Protein AF-A0A7C3YQJ0-F1 (afdb_monomer_lite)

Structure (mmCIF, N/CA/C/O backbone):
data_AF-A0A7C3YQJ0-F1
#
_entry.id   AF-A0A7C3YQJ0-F1
#
loop_
_atom_site.group_PDB
_atom_site.id
_atom_site.type_symbol
_atom_site.label_atom_id
_atom_site.label_alt_id
_atom_site.label_comp_id
_atom_site.label_asym_id
_atom_site.label_entity_id
_atom_site.label_seq_id
_atom_site.pdbx_PDB_ins_code
_atom_site.Cartn_x
_atom_site.Cartn_y
_atom_site.Cartn_z
_atom_site.occupancy
_atom_site.B_iso_or_equiv
_atom_site.auth_seq_id
_atom_site.auth_comp_id
_atom_site.auth_asym_id
_atom_site.auth_atom_id
_atom_site.pdbx_PDB_model_num
ATOM 1 N N . MET A 1 1 ? 21.135 -16.015 2.298 1.00 65.12 1 MET A N 1
ATOM 2 C CA . MET A 1 1 ? 19.672 -16.032 2.459 1.00 65.12 1 MET A CA 1
ATOM 3 C C . MET A 1 1 ? 19.129 -15.620 1.114 1.00 65.12 1 MET A C 1
ATOM 5 O O . MET A 1 1 ? 19.611 -14.649 0.546 1.00 65.12 1 MET A O 1
ATOM 9 N N . ASP A 1 2 ? 18.224 -16.413 0.548 1.00 82.44 2 ASP A N 1
ATOM 10 C CA . ASP A 1 2 ? 17.625 -16.103 -0.751 1.00 82.44 2 ASP A CA 1
ATOM 11 C C . ASP A 1 2 ? 16.855 -14.769 -0.675 1.00 82.44 2 ASP A C 1
ATOM 13 O O . ASP A 1 2 ? 16.127 -14.549 0.296 1.00 82.44 2 ASP A O 1
ATOM 17 N N . LYS A 1 3 ? 17.008 -13.884 -1.673 1.00 81.81 3 LYS A N 1
ATOM 18 C CA . LYS A 1 3 ? 16.319 -12.578 -1.715 1.00 81.81 3 LYS A CA 1
ATOM 19 C C . LYS A 1 3 ? 14.803 -12.756 -1.632 1.00 81.81 3 LYS A C 1
ATOM 21 O O . LYS A 1 3 ? 14.144 -12.013 -0.912 1.00 81.81 3 LYS A O 1
ATOM 26 N N . PHE A 1 4 ? 14.273 -13.806 -2.266 1.00 83.12 4 PHE A N 1
ATOM 27 C CA . PHE A 1 4 ? 12.858 -14.171 -2.173 1.00 83.12 4 PHE A CA 1
ATOM 28 C C . PHE A 1 4 ? 12.435 -14.524 -0.739 1.00 83.12 4 PHE A C 1
ATOM 30 O O . PHE A 1 4 ? 11.365 -14.117 -0.297 1.00 83.12 4 PHE A O 1
ATOM 37 N N . ALA A 1 5 ? 13.276 -15.241 0.012 1.00 83.81 5 ALA A N 1
ATOM 38 C CA . ALA A 1 5 ? 12.986 -15.594 1.403 1.00 83.81 5 ALA A CA 1
ATOM 39 C C . ALA A 1 5 ? 13.030 -14.369 2.330 1.00 83.81 5 ALA A C 1
ATOM 41 O O . ALA A 1 5 ? 12.254 -14.280 3.281 1.00 83.81 5 ALA A O 1
ATOM 42 N N . LEU A 1 6 ? 13.926 -13.417 2.056 1.00 82.69 6 LEU A N 1
ATOM 43 C CA . LEU A 1 6 ? 13.980 -12.158 2.794 1.00 82.69 6 LEU A CA 1
ATOM 44 C C . LEU A 1 6 ? 12.767 -11.273 2.485 1.00 82.69 6 LEU A C 1
ATOM 46 O O . LEU A 1 6 ? 12.187 -10.707 3.409 1.00 82.69 6 LEU A O 1
ATOM 50 N N . LEU A 1 7 ? 12.352 -11.212 1.218 1.00 85.50 7 LEU A N 1
ATOM 51 C CA . LEU A 1 7 ? 11.149 -10.505 0.785 1.00 85.50 7 LEU A CA 1
ATOM 52 C C . LEU A 1 7 ? 9.891 -11.062 1.474 1.00 85.50 7 LEU A C 1
ATOM 54 O O . LEU A 1 7 ? 9.138 -10.306 2.082 1.00 85.50 7 LEU A O 1
ATOM 58 N N . ASP A 1 8 ? 9.713 -12.386 1.472 1.00 85.75 8 ASP A N 1
ATOM 59 C CA . ASP A 1 8 ? 8.608 -13.070 2.164 1.00 85.75 8 ASP A CA 1
ATOM 60 C C . ASP A 1 8 ? 8.608 -12.784 3.678 1.00 85.75 8 ASP A C 1
ATOM 62 O O . ASP A 1 8 ? 7.572 -12.516 4.300 1.00 85.75 8 ASP A O 1
ATOM 66 N N . LYS A 1 9 ? 9.801 -12.743 4.284 1.00 86.25 9 LYS A N 1
ATOM 67 C CA . LYS A 1 9 ? 9.965 -12.381 5.693 1.00 86.25 9 LYS A CA 1
ATOM 68 C C . LYS A 1 9 ? 9.591 -10.922 5.969 1.00 86.25 9 LYS A C 1
ATOM 70 O O . LYS A 1 9 ? 8.980 -10.663 7.006 1.00 86.25 9 LYS A O 1
ATOM 75 N N . LEU A 1 10 ? 9.931 -9.984 5.085 1.00 85.88 10 LEU A N 1
ATOM 76 C CA . LEU A 1 10 ? 9.545 -8.576 5.225 1.00 85.88 10 LEU A CA 1
ATOM 77 C C . LEU A 1 10 ? 8.036 -8.385 5.080 1.00 85.88 10 LEU A C 1
ATOM 79 O O . LEU A 1 10 ? 7.458 -7.691 5.911 1.00 85.88 10 LEU A O 1
ATOM 83 N N . PHE A 1 11 ? 7.387 -9.050 4.119 1.00 87.12 11 PHE A N 1
ATOM 84 C CA . PHE A 1 11 ? 5.923 -9.050 4.024 1.00 87.12 11 PHE A CA 1
ATOM 85 C C . PHE A 1 11 ? 5.281 -9.602 5.299 1.00 87.12 11 PHE A C 1
ATOM 87 O O . PHE A 1 11 ? 4.403 -8.967 5.876 1.00 87.12 11 PHE A O 1
ATOM 94 N N . THR A 1 12 ? 5.798 -10.715 5.826 1.00 87.56 12 THR A N 1
ATOM 95 C CA . THR A 1 12 ? 5.323 -11.281 7.098 1.00 87.56 12 THR A CA 1
ATOM 96 C C . THR A 1 12 ? 5.490 -10.304 8.270 1.00 87.56 12 THR A C 1
ATOM 98 O O . THR A 1 12 ? 4.653 -10.259 9.172 1.00 87.56 12 THR A O 1
ATOM 101 N N . LEU A 1 13 ? 6.591 -9.547 8.316 1.00 86.69 13 LEU A N 1
ATOM 102 C CA . LEU A 1 13 ? 6.822 -8.538 9.353 1.00 86.69 13 LEU A CA 1
ATOM 103 C C . LEU A 1 13 ? 5.874 -7.348 9.195 1.00 86.69 13 LEU A C 1
ATOM 105 O O . LEU A 1 13 ? 5.278 -6.930 10.183 1.00 86.69 13 LEU A O 1
ATOM 109 N N . LEU A 1 14 ? 5.690 -6.862 7.967 1.00 89.50 14 LEU A N 1
ATOM 110 C CA . LEU A 1 14 ? 4.750 -5.800 7.627 1.00 89.50 14 LEU A CA 1
ATOM 111 C C . LEU A 1 14 ? 3.325 -6.164 8.069 1.00 89.50 14 LEU A C 1
ATOM 113 O O . LEU A 1 14 ? 2.702 -5.402 8.806 1.00 89.50 14 LEU A O 1
ATOM 117 N N . GLU A 1 15 ? 2.849 -7.359 7.714 1.00 90.44 15 GLU A N 1
ATOM 118 C CA . GLU A 1 15 ? 1.531 -7.869 8.116 1.00 90.44 15 GLU A CA 1
ATOM 119 C C . GLU A 1 15 ? 1.373 -7.968 9.638 1.00 90.44 15 GLU A C 1
ATOM 121 O O . GLU A 1 15 ? 0.316 -7.651 10.178 1.00 90.44 15 GLU A O 1
ATOM 126 N N . LYS A 1 16 ? 2.422 -8.391 10.355 1.00 89.56 16 LYS A N 1
ATOM 127 C CA . LYS A 1 16 ? 2.399 -8.482 11.825 1.00 89.56 16 LYS A CA 1
ATOM 128 C C . LYS A 1 16 ? 2.430 -7.122 12.512 1.00 89.56 16 LYS A C 1
ATOM 130 O O . LYS A 1 16 ? 1.959 -7.015 13.641 1.00 89.56 16 LYS A O 1
ATOM 135 N N . THR A 1 17 ? 3.030 -6.119 11.878 1.00 90.69 17 THR A N 1
ATOM 136 C CA . THR A 1 17 ? 3.115 -4.760 12.418 1.00 90.69 17 THR A CA 1
ATOM 137 C C . THR A 1 17 ? 1.818 -3.986 12.204 1.00 90.69 17 THR A C 1
ATOM 139 O O . THR A 1 17 ? 1.428 -3.219 13.080 1.00 90.69 17 THR A O 1
ATOM 142 N N . ILE A 1 18 ? 1.122 -4.195 11.083 1.00 94.69 18 ILE A N 1
ATOM 143 C CA . ILE A 1 18 ? -0.137 -3.503 10.781 1.00 94.69 18 ILE A CA 1
ATOM 144 C C . ILE A 1 18 ? -1.302 -4.165 11.529 1.00 94.69 18 ILE A C 1
ATOM 146 O O . ILE A 1 18 ? -2.037 -4.995 10.995 1.00 94.69 18 ILE A O 1
ATOM 150 N N . ASP A 1 19 ? -1.496 -3.763 12.785 1.00 95.69 19 ASP A N 1
ATOM 151 C CA . ASP A 1 19 ? -2.721 -4.071 13.522 1.00 95.69 19 ASP A CA 1
ATOM 152 C C . ASP A 1 19 ? -3.897 -3.162 13.103 1.00 95.69 19 ASP A C 1
ATOM 154 O O . ASP A 1 19 ? -3.771 -2.261 12.269 1.00 95.69 19 ASP A O 1
ATOM 158 N N . LYS A 1 20 ? -5.083 -3.398 13.679 1.00 95.81 20 LYS A N 1
ATOM 159 C CA . LYS A 1 20 ? -6.294 -2.643 13.326 1.00 95.81 20 LYS A CA 1
ATOM 160 C C . LYS A 1 20 ? -6.201 -1.150 13.676 1.00 95.81 20 LYS A C 1
ATOM 162 O O . LYS A 1 20 ? -6.745 -0.327 12.937 1.00 95.81 20 LYS A O 1
ATOM 167 N N . GLU A 1 21 ? -5.556 -0.786 14.782 1.00 97.31 21 GLU A N 1
ATOM 168 C CA . GLU A 1 21 ? -5.451 0.617 15.202 1.00 97.31 21 GLU A CA 1
ATOM 169 C C . GLU A 1 21 ? -4.394 1.360 14.378 1.00 97.31 21 GLU A C 1
ATOM 171 O O . GLU A 1 21 ? -4.644 2.488 13.942 1.00 97.31 21 GLU A O 1
ATOM 176 N N . LEU A 1 22 ? -3.267 0.711 14.069 1.00 96.88 22 LEU A N 1
ATOM 177 C CA . LEU A 1 22 ? -2.264 1.246 13.156 1.00 96.88 22 LEU A CA 1
ATOM 178 C C . LEU A 1 22 ? -2.825 1.382 11.737 1.00 96.88 22 LEU A C 1
ATOM 180 O O . LEU A 1 22 ? -2.675 2.439 11.127 1.00 96.88 22 LEU A O 1
ATOM 184 N N . CYS A 1 23 ? -3.546 0.374 11.233 1.00 97.81 23 CYS A N 1
ATOM 185 C CA . CYS A 1 23 ? -4.238 0.450 9.944 1.00 97.81 23 CYS A CA 1
ATOM 186 C C . CYS A 1 23 ? -5.182 1.658 9.896 1.00 97.81 23 CYS A C 1
ATOM 188 O O . CYS A 1 23 ? -5.152 2.440 8.948 1.00 97.81 23 CYS A O 1
ATOM 190 N N . LYS A 1 24 ? -5.980 1.870 10.947 1.00 98.00 24 LYS A N 1
ATOM 191 C CA . LYS A 1 24 ? -6.870 3.030 11.054 1.00 98.00 24 LYS A CA 1
ATOM 192 C C . LYS A 1 24 ? -6.122 4.356 11.008 1.00 98.00 24 LYS A C 1
ATOM 194 O O . LYS A 1 24 ? -6.597 5.281 10.346 1.00 98.00 24 LYS A O 1
ATOM 199 N N . LEU A 1 25 ? -4.976 4.454 11.677 1.00 97.50 25 LEU A N 1
ATOM 200 C CA . LEU A 1 25 ? -4.130 5.644 11.642 1.00 97.50 25 LEU A CA 1
ATOM 201 C C . LEU A 1 25 ? -3.552 5.889 10.238 1.00 97.50 25 LEU A C 1
ATOM 203 O O . LEU A 1 25 ? -3.678 7.000 9.721 1.00 97.50 25 LEU A O 1
ATOM 207 N N . ILE A 1 26 ? -3.000 4.852 9.599 1.00 97.94 26 ILE A N 1
ATOM 208 C CA . ILE A 1 26 ? -2.452 4.909 8.236 1.00 97.94 26 ILE A CA 1
ATOM 209 C C . ILE A 1 26 ? -3.540 5.315 7.237 1.00 97.94 26 ILE A C 1
ATOM 211 O O . ILE A 1 26 ? -3.352 6.270 6.487 1.00 97.94 26 ILE A O 1
ATOM 215 N N . VAL A 1 27 ? -4.707 4.660 7.263 1.00 98.25 27 VAL A N 1
ATOM 216 C CA . VAL A 1 27 ? -5.856 4.990 6.404 1.00 98.25 27 VAL A CA 1
ATOM 217 C C . VAL A 1 27 ? -6.290 6.437 6.612 1.00 98.25 27 VAL A C 1
ATOM 219 O O . VAL A 1 27 ? -6.547 7.160 5.649 1.00 98.25 27 VAL A O 1
ATOM 222 N N . TRP A 1 28 ? -6.378 6.884 7.865 1.00 98.25 28 TRP A N 1
ATOM 223 C CA . TRP A 1 28 ? -6.746 8.261 8.168 1.00 98.25 28 TRP A CA 1
ATOM 224 C C . TRP A 1 28 ? -5.738 9.257 7.582 1.00 98.25 28 TRP A C 1
ATOM 226 O O . TRP A 1 28 ? -6.158 10.194 6.903 1.00 98.25 28 TRP A O 1
ATOM 236 N N . ARG A 1 29 ? -4.427 9.023 7.747 1.00 96.94 29 ARG A N 1
ATOM 237 C CA . ARG A 1 29 ? -3.383 9.874 7.152 1.00 96.94 29 ARG A CA 1
ATOM 238 C C . ARG A 1 29 ? -3.391 9.830 5.628 1.00 96.94 29 ARG A C 1
ATOM 240 O O . ARG A 1 29 ? -3.270 10.881 5.004 1.00 96.94 29 ARG A O 1
ATOM 247 N N . ALA A 1 30 ? -3.558 8.651 5.029 1.00 97.88 30 ALA A N 1
ATOM 248 C CA . ALA A 1 30 ? -3.657 8.486 3.580 1.00 97.88 30 ALA A CA 1
ATOM 249 C C . ALA A 1 30 ? -4.800 9.338 3.014 1.00 97.88 30 ALA A C 1
ATOM 251 O O . ALA A 1 30 ? -4.630 10.037 2.019 1.00 97.88 30 ALA A O 1
ATOM 252 N N . LEU A 1 31 ? -5.958 9.337 3.680 1.00 98.06 31 LEU A N 1
ATOM 253 C CA . LEU A 1 31 ? -7.118 10.126 3.275 1.00 98.06 31 LEU A CA 1
ATOM 254 C C . LEU A 1 31 ? -6.952 11.628 3.557 1.00 98.06 31 LEU A C 1
ATOM 256 O O . LEU A 1 31 ? -7.325 12.439 2.706 1.00 98.06 31 LEU A O 1
ATOM 260 N N . GLU A 1 32 ? -6.407 12.012 4.715 1.00 97.44 32 GLU A N 1
ATOM 261 C CA . GLU A 1 32 ? -6.189 13.417 5.090 1.00 97.44 32 GLU A CA 1
ATOM 262 C C . GLU A 1 32 ? -5.167 14.090 4.164 1.00 97.44 32 GLU A C 1
ATOM 264 O O . GLU A 1 32 ? -5.399 15.189 3.651 1.00 97.44 32 GLU A O 1
ATOM 269 N N . PHE A 1 33 ? -4.047 13.413 3.908 1.00 97.00 33 PHE A N 1
ATOM 270 C CA . PHE A 1 33 ? -2.961 13.935 3.087 1.00 97.00 33 PHE A CA 1
ATOM 271 C C . PHE A 1 33 ? -3.052 13.531 1.617 1.00 97.00 33 PHE A C 1
ATOM 273 O O . PHE A 1 33 ? -2.209 13.971 0.836 1.00 97.00 33 PHE A O 1
ATOM 280 N N . ARG A 1 34 ? -4.121 12.831 1.204 1.00 97.12 34 ARG A N 1
ATOM 281 C CA . ARG A 1 34 ? -4.390 12.416 -0.184 1.00 97.12 34 ARG A CA 1
ATOM 282 C C . ARG A 1 34 ? -4.047 13.476 -1.231 1.00 97.12 34 ARG A C 1
ATOM 284 O O . ARG A 1 34 ? -3.434 13.113 -2.228 1.00 97.12 34 ARG A O 1
ATOM 291 N N . PRO A 1 35 ? -4.370 14.779 -1.071 1.00 97.75 35 PRO A N 1
ATOM 292 C CA . PRO A 1 35 ? -4.035 15.788 -2.079 1.00 97.75 35 PRO A CA 1
ATOM 293 C C . PRO A 1 35 ? -2.534 15.943 -2.368 1.00 97.75 35 PRO A C 1
ATOM 295 O O . PRO A 1 35 ? -2.196 16.441 -3.441 1.00 97.75 35 PRO A O 1
ATOM 298 N N . ARG A 1 36 ? -1.658 15.535 -1.439 1.00 97.44 36 ARG A N 1
ATOM 299 C CA . ARG A 1 36 ? -0.193 15.585 -1.563 1.00 97.44 36 ARG A CA 1
ATOM 300 C C . ARG A 1 36 ? 0.389 14.392 -2.322 1.00 97.44 36 ARG A C 1
ATOM 302 O O . ARG A 1 36 ? 1.504 14.515 -2.815 1.00 97.44 36 ARG A O 1
ATOM 309 N N . ALA A 1 37 ? -0.351 13.289 -2.424 1.00 97.38 37 ALA A N 1
ATOM 310 C CA . ALA A 1 37 ? 0.091 12.100 -3.139 1.00 97.38 37 ALA A CA 1
ATOM 311 C C . ALA A 1 37 ? 0.107 12.298 -4.664 1.00 97.38 37 ALA A C 1
ATOM 313 O O . ALA A 1 37 ? -0.533 13.218 -5.198 1.00 97.38 37 ALA A O 1
ATOM 314 N N . THR A 1 38 ? 0.816 11.414 -5.372 1.00 96.62 38 THR A N 1
ATOM 315 C CA . THR A 1 38 ? 0.884 11.438 -6.839 1.00 96.62 38 THR A CA 1
ATOM 316 C C . THR A 1 38 ? -0.499 11.240 -7.465 1.00 96.62 38 THR A C 1
ATOM 318 O O . THR A 1 38 ? -1.392 10.611 -6.896 1.00 96.62 38 THR A O 1
ATOM 321 N N . GLU A 1 39 ? -0.722 11.794 -8.662 1.00 97.00 39 GLU A N 1
ATOM 322 C CA . GLU A 1 39 ? -2.027 11.664 -9.321 1.00 97.00 39 GLU A CA 1
ATOM 323 C C . GLU A 1 39 ? -2.404 10.203 -9.593 1.00 97.00 39 GLU A C 1
ATOM 325 O O . GLU A 1 39 ? -3.577 9.847 -9.472 1.00 97.00 39 GLU A O 1
ATOM 330 N N . GLU A 1 40 ? -1.421 9.371 -9.923 1.00 97.00 40 GLU A N 1
ATOM 331 C CA . GLU A 1 40 ? -1.614 7.946 -10.162 1.00 97.00 40 GLU A CA 1
ATOM 332 C C . GLU A 1 40 ? -2.141 7.227 -8.916 1.00 97.00 40 GLU A C 1
ATOM 334 O O . GLU A 1 40 ? -3.233 6.657 -8.968 1.00 97.00 40 GLU A O 1
ATOM 339 N N . ASN A 1 41 ? -1.431 7.321 -7.789 1.00 97.06 41 ASN A N 1
ATOM 340 C CA . ASN A 1 41 ? -1.809 6.615 -6.562 1.00 97.06 41 ASN A CA 1
ATOM 341 C C . ASN A 1 41 ? -3.129 7.144 -5.989 1.00 97.06 41 ASN A C 1
ATOM 343 O O . ASN A 1 41 ? -3.979 6.366 -5.553 1.00 97.06 41 ASN A O 1
ATOM 347 N N . ARG A 1 42 ? -3.398 8.453 -6.117 1.00 98.06 42 ARG A N 1
ATOM 348 C CA . ARG A 1 42 ? -4.724 9.010 -5.792 1.00 98.06 42 ARG A CA 1
ATOM 349 C C . ARG A 1 42 ? -5.837 8.378 -6.623 1.00 98.06 42 ARG A C 1
ATOM 351 O O . ARG A 1 42 ? -6.895 8.089 -6.078 1.00 98.06 42 ARG A O 1
ATOM 358 N N . ARG A 1 43 ? -5.630 8.185 -7.931 1.00 97.56 43 ARG A N 1
ATOM 359 C CA . ARG A 1 43 ? -6.639 7.583 -8.818 1.00 97.56 43 ARG A CA 1
ATOM 360 C C . ARG A 1 43 ? -6.867 6.106 -8.502 1.00 97.56 43 ARG A C 1
ATOM 362 O O . ARG A 1 43 ? -8.020 5.685 -8.559 1.00 97.56 43 ARG A O 1
ATOM 369 N N . LYS A 1 44 ? -5.813 5.347 -8.173 1.00 97.25 44 LYS A N 1
ATOM 370 C CA . LYS A 1 44 ? -5.926 3.944 -7.737 1.00 97.25 44 LYS A CA 1
ATOM 371 C C . LYS A 1 44 ? -6.791 3.839 -6.477 1.00 97.25 44 LYS A C 1
ATOM 373 O O . LYS A 1 44 ? -7.849 3.212 -6.521 1.00 97.25 44 LYS A O 1
ATOM 378 N N . LEU A 1 45 ? -6.452 4.603 -5.434 1.00 98.25 45 LEU A N 1
ATOM 379 C CA . LEU A 1 45 ? -7.220 4.623 -4.188 1.00 98.25 45 LEU A CA 1
ATOM 380 C C . LEU A 1 45 ? -8.658 5.145 -4.378 1.00 98.25 45 LEU A C 1
ATOM 382 O O . LEU A 1 45 ? -9.604 4.542 -3.876 1.00 98.25 45 LEU A O 1
ATOM 386 N N . ASP A 1 46 ? -8.861 6.232 -5.133 1.00 98.31 46 ASP A N 1
ATOM 387 C CA . ASP A 1 46 ? -10.203 6.770 -5.415 1.00 98.31 46 ASP A CA 1
ATOM 388 C C . ASP A 1 46 ? -11.067 5.741 -6.176 1.00 98.31 46 ASP A C 1
ATOM 390 O O . ASP A 1 46 ? -12.272 5.610 -5.922 1.00 98.31 46 ASP A O 1
ATOM 394 N N . TYR A 1 47 ? -10.464 4.967 -7.084 1.00 97.12 47 TYR A N 1
ATOM 395 C CA . TYR A 1 47 ? -11.132 3.868 -7.779 1.00 97.12 47 TYR A CA 1
ATOM 396 C C . TYR A 1 47 ? -11.497 2.723 -6.825 1.00 97.12 47 TYR A C 1
ATOM 398 O O . TYR A 1 47 ? -12.643 2.267 -6.839 1.00 97.12 47 TYR A O 1
ATOM 406 N N . ALA A 1 48 ? -10.570 2.291 -5.966 1.00 96.44 48 ALA A N 1
ATOM 407 C CA . ALA A 1 48 ? -10.829 1.267 -4.957 1.00 96.44 48 ALA A CA 1
ATOM 408 C C . ALA A 1 48 ? -11.974 1.682 -4.018 1.00 96.44 48 ALA A C 1
ATOM 410 O O . ALA A 1 48 ? -12.936 0.931 -3.849 1.00 96.44 48 ALA A O 1
ATOM 411 N N . ILE A 1 49 ? -11.940 2.916 -3.498 1.00 97.81 49 ILE A N 1
ATOM 412 C CA . ILE A 1 49 ? -12.980 3.470 -2.620 1.00 97.81 49 ILE A CA 1
ATOM 413 C C . ILE A 1 49 ? -14.342 3.488 -3.320 1.00 97.81 49 ILE A C 1
ATOM 415 O O . ILE A 1 49 ? -15.330 3.019 -2.765 1.00 97.81 49 ILE A O 1
ATOM 419 N N . THR A 1 50 ? -14.419 4.017 -4.543 1.00 97.81 50 THR A N 1
ATOM 420 C CA . THR A 1 50 ? -15.703 4.138 -5.258 1.00 97.81 50 THR A CA 1
ATOM 421 C C . THR A 1 50 ? -16.291 2.798 -5.692 1.00 97.81 50 THR A C 1
ATOM 423 O O . THR A 1 50 ? -17.506 2.708 -5.874 1.00 97.81 50 THR A O 1
ATOM 426 N N . ARG A 1 51 ? -15.457 1.766 -5.868 1.00 96.81 51 ARG A N 1
ATOM 427 C CA . ARG A 1 51 ? -15.888 0.435 -6.310 1.00 96.81 51 ARG A CA 1
ATOM 428 C C . ARG A 1 51 ? -16.223 -0.511 -5.159 1.00 96.81 51 ARG A C 1
ATOM 430 O O . ARG A 1 51 ? -17.131 -1.323 -5.314 1.00 96.81 51 ARG A O 1
ATOM 437 N N . LEU A 1 52 ? -15.463 -0.464 -4.068 1.00 95.44 52 LEU A N 1
ATOM 438 C CA . LEU A 1 52 ? -15.487 -1.497 -3.026 1.00 95.44 52 LEU A CA 1
ATOM 439 C C . LEU A 1 52 ? -16.177 -1.049 -1.737 1.00 95.44 52 LEU A C 1
ATOM 441 O O . LEU A 1 52 ? -16.560 -1.900 -0.939 1.00 95.44 52 LEU A O 1
ATOM 445 N N . ILE A 1 53 ? -16.352 0.257 -1.532 1.00 95.88 53 ILE A N 1
ATOM 446 C CA . ILE A 1 53 ? -16.953 0.798 -0.313 1.00 95.88 53 ILE A CA 1
ATOM 447 C C . ILE A 1 53 ? -18.366 1.287 -0.616 1.00 95.88 53 ILE A C 1
ATOM 449 O O . ILE A 1 53 ? -18.569 2.120 -1.497 1.00 95.88 53 ILE A O 1
ATOM 453 N N . ASP A 1 54 ? -19.342 0.814 0.158 1.00 96.94 54 ASP A N 1
ATOM 454 C CA . ASP A 1 54 ? -20.708 1.338 0.154 1.00 96.94 54 ASP A CA 1
ATOM 455 C C . ASP A 1 54 ? -21.002 2.028 1.490 1.00 96.94 54 ASP A C 1
ATOM 457 O O . ASP A 1 54 ? -20.978 1.402 2.548 1.00 96.94 54 ASP A O 1
ATOM 461 N N . ILE A 1 55 ? -21.278 3.334 1.448 1.00 97.62 55 ILE A N 1
ATOM 462 C CA . ILE A 1 55 ? -21.600 4.126 2.638 1.00 97.62 55 ILE A CA 1
ATOM 463 C C . ILE A 1 55 ? -23.051 4.570 2.545 1.00 97.62 55 ILE A C 1
ATOM 465 O O . ILE A 1 55 ? -23.415 5.439 1.746 1.00 97.62 55 ILE A O 1
ATOM 469 N N . LYS A 1 56 ? -23.891 4.023 3.427 1.00 97.50 56 LYS A N 1
ATOM 470 C CA . LYS A 1 56 ? -25.318 4.349 3.474 1.00 97.50 56 LYS A CA 1
ATOM 471 C C . LYS A 1 56 ? -25.542 5.865 3.553 1.00 97.50 56 LYS A C 1
ATOM 473 O O . LYS A 1 56 ? -25.095 6.529 4.484 1.00 97.50 56 LYS A O 1
ATOM 478 N N . GLY A 1 57 ? -26.299 6.390 2.589 1.00 97.50 57 GLY A N 1
ATOM 479 C CA . GLY A 1 57 ? -26.622 7.817 2.480 1.00 97.50 57 GLY A CA 1
ATOM 480 C C . GLY A 1 57 ? -25.694 8.617 1.561 1.00 97.50 57 GLY A C 1
ATOM 481 O O . GLY A 1 57 ? -25.995 9.775 1.279 1.00 97.50 57 GLY A O 1
ATOM 482 N N . PHE A 1 58 ? -24.628 8.009 1.034 1.00 98.00 58 PHE A N 1
ATOM 483 C CA . PHE A 1 58 ? -23.688 8.657 0.124 1.00 98.00 58 PHE A CA 1
ATOM 484 C C . PHE A 1 58 ? -23.678 7.952 -1.228 1.00 98.00 58 PHE A C 1
ATOM 486 O O . PHE A 1 58 ? -23.301 6.795 -1.343 1.00 98.00 58 PHE A O 1
ATOM 493 N N . 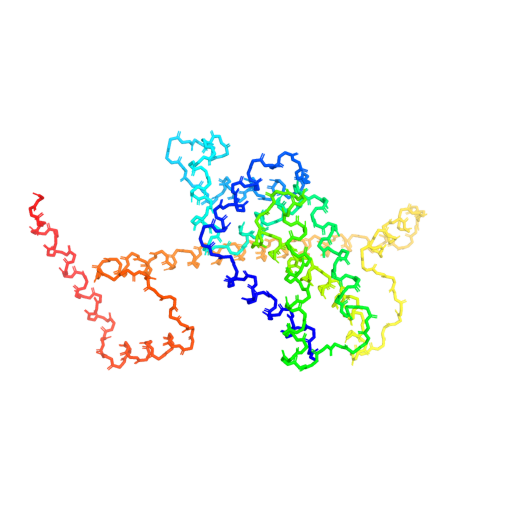ARG A 1 59 ? -24.055 8.675 -2.290 1.00 97.38 59 ARG A N 1
ATOM 494 C CA . ARG A 1 59 ? -23.963 8.152 -3.666 1.00 97.38 59 ARG A CA 1
ATOM 495 C C . ARG A 1 59 ? -22.512 7.978 -4.125 1.00 97.38 59 ARG A C 1
ATOM 497 O O . ARG A 1 59 ? -22.234 7.128 -4.960 1.00 97.38 59 ARG A O 1
ATOM 504 N N . ASN A 1 60 ? -21.617 8.829 -3.627 1.00 97.31 60 ASN A N 1
ATOM 505 C CA . ASN A 1 60 ? -20.181 8.736 -3.850 1.00 97.31 60 ASN A CA 1
ATOM 506 C C . ASN A 1 60 ? -19.490 8.601 -2.482 1.00 97.31 60 ASN A C 1
ATOM 508 O O . ASN A 1 60 ? -19.516 9.577 -1.724 1.00 97.31 60 ASN A O 1
ATOM 512 N N . PRO A 1 61 ? -18.862 7.455 -2.164 1.00 97.88 61 PRO A N 1
ATOM 513 C CA . PRO A 1 61 ? -18.189 7.238 -0.882 1.00 97.88 61 PRO A CA 1
ATOM 514 C C . PRO A 1 61 ? -17.130 8.300 -0.556 1.00 97.88 61 PRO A C 1
ATOM 516 O O . PRO A 1 61 ? -17.003 8.704 0.595 1.00 97.88 61 PRO A O 1
ATOM 519 N N . LEU A 1 62 ? -16.446 8.853 -1.568 1.00 97.50 62 LEU A N 1
ATOM 520 C CA . LEU A 1 62 ? -15.433 9.907 -1.393 1.00 97.50 62 LEU A CA 1
ATOM 521 C C . LEU A 1 62 ? -15.994 11.225 -0.836 1.00 97.50 62 LEU A C 1
ATOM 523 O O . LEU A 1 62 ? -15.229 12.081 -0.403 1.00 97.50 62 LEU A O 1
ATOM 527 N N . SER A 1 63 ? -17.316 11.413 -0.880 1.00 97.81 63 SER A N 1
ATOM 528 C CA . SER A 1 63 ? -17.990 12.585 -0.304 1.00 97.81 63 SER A CA 1
ATOM 529 C C . SER A 1 63 ? -18.412 12.395 1.156 1.00 97.81 63 SER A C 1
ATOM 531 O O . SER A 1 63 ? -18.922 13.335 1.769 1.00 97.81 63 SER A O 1
ATOM 533 N N . ALA A 1 64 ? -18.224 11.197 1.717 1.00 98.00 64 ALA A N 1
ATOM 534 C CA . ALA A 1 64 ? -18.542 10.927 3.108 1.00 98.00 64 ALA A CA 1
ATOM 535 C C . ALA A 1 64 ? -17.579 11.655 4.066 1.00 98.00 64 ALA A C 1
ATOM 537 O O . ALA A 1 64 ? -16.410 11.863 3.734 1.00 98.00 64 ALA A O 1
ATOM 538 N N . PRO A 1 65 ? -18.038 12.030 5.277 1.00 98.25 65 PRO A N 1
ATOM 539 C CA . PRO A 1 65 ? -17.165 12.540 6.325 1.00 98.25 65 PRO A CA 1
ATOM 540 C C . PRO A 1 65 ? -15.994 11.593 6.591 1.00 98.25 65 PRO A C 1
ATOM 542 O O . PRO A 1 65 ? -16.194 10.383 6.712 1.00 98.25 65 PRO A O 1
ATOM 545 N N . LEU A 1 66 ? -14.798 12.163 6.758 1.00 97.81 66 LEU A N 1
ATOM 546 C CA . LEU A 1 66 ? -13.554 11.413 6.937 1.00 97.81 66 LEU A CA 1
ATOM 547 C C . LEU A 1 66 ? -13.656 10.292 7.993 1.00 97.81 66 LEU A C 1
ATOM 549 O O . LEU A 1 66 ? -13.296 9.172 7.659 1.00 97.81 66 LEU A O 1
ATOM 553 N N . PRO A 1 67 ? -14.233 10.496 9.200 1.00 98.12 67 PRO A N 1
ATOM 554 C CA . PRO A 1 67 ? -14.335 9.417 10.188 1.00 98.12 67 PRO A CA 1
ATOM 555 C C . PRO A 1 67 ? -15.159 8.208 9.721 1.00 98.12 67 PRO A C 1
ATOM 557 O O . PRO A 1 67 ? -14.864 7.079 10.105 1.00 98.12 67 PRO A O 1
ATOM 560 N N . ILE A 1 68 ? -16.193 8.441 8.903 1.00 98.12 68 ILE A N 1
ATOM 561 C CA . ILE A 1 68 ? -17.040 7.374 8.360 1.00 98.12 68 ILE A CA 1
ATOM 562 C C . ILE A 1 68 ? -16.273 6.642 7.261 1.00 98.12 68 ILE A C 1
ATOM 564 O O . ILE A 1 68 ? -16.181 5.421 7.303 1.00 98.12 68 ILE A O 1
ATOM 568 N N . LEU A 1 69 ? -15.669 7.385 6.327 1.00 98.19 69 LEU A N 1
ATOM 569 C CA . LEU A 1 69 ? -14.884 6.802 5.240 1.00 98.19 69 LEU A CA 1
ATOM 570 C C . LEU A 1 69 ? -13.689 5.994 5.763 1.00 98.19 69 LEU A C 1
ATOM 572 O O . LEU A 1 69 ? -13.464 4.886 5.292 1.00 98.19 69 LEU A O 1
ATOM 576 N N . THR A 1 70 ? -12.966 6.505 6.766 1.00 98.38 70 THR A N 1
ATOM 577 C CA . THR A 1 70 ? -11.858 5.791 7.416 1.00 98.38 70 THR A CA 1
ATOM 578 C C . THR A 1 70 ? -12.322 4.458 7.985 1.00 98.38 70 THR A C 1
ATOM 580 O O . THR A 1 70 ? -11.666 3.453 7.750 1.00 98.38 70 THR A O 1
ATOM 583 N N . ARG A 1 71 ? -13.447 4.423 8.713 1.00 98.00 71 ARG A N 1
ATOM 584 C CA . ARG A 1 71 ? -13.950 3.178 9.311 1.00 98.00 71 ARG A CA 1
ATOM 585 C C . ARG A 1 71 ? -14.213 2.112 8.248 1.00 98.00 71 ARG A C 1
ATOM 587 O O . ARG A 1 71 ? -13.704 1.006 8.372 1.00 98.00 71 ARG A O 1
ATOM 594 N N . GLU A 1 72 ? -14.974 2.463 7.213 1.00 98.19 72 GLU A N 1
ATOM 595 C CA . GLU A 1 72 ? -15.334 1.506 6.160 1.00 98.19 72 GLU A CA 1
ATOM 596 C C . GLU A 1 72 ? -14.108 1.076 5.337 1.00 98.19 72 GLU A C 1
ATOM 598 O O . GLU A 1 72 ? -13.968 -0.095 4.997 1.00 98.19 72 GLU A O 1
ATOM 603 N N . LEU A 1 73 ? -13.178 1.999 5.057 1.00 98.06 73 LEU A N 1
ATOM 604 C CA . LEU A 1 73 ? -11.951 1.685 4.324 1.00 98.06 73 LEU A CA 1
ATOM 605 C C . LEU A 1 73 ? -11.005 0.787 5.133 1.00 98.06 73 LEU A C 1
ATOM 607 O O . LEU A 1 73 ? -10.398 -0.096 4.543 1.00 98.06 73 LEU A O 1
ATOM 611 N N . VAL A 1 74 ? -10.915 0.942 6.459 1.00 98.12 74 VAL A N 1
ATOM 612 C CA . VAL A 1 74 ? -10.149 0.023 7.327 1.00 98.12 74 VAL A CA 1
ATOM 613 C C . VAL A 1 74 ? -10.700 -1.395 7.240 1.00 98.12 74 VAL A C 1
ATOM 615 O O . VAL A 1 74 ? -9.935 -2.339 7.062 1.00 98.12 74 VAL A O 1
ATOM 618 N N . ASP A 1 75 ? -12.022 -1.557 7.335 1.00 96.12 75 ASP A N 1
ATOM 619 C CA . ASP A 1 75 ? -12.639 -2.884 7.297 1.00 96.12 75 ASP A CA 1
ATOM 620 C C . ASP A 1 75 ? -12.415 -3.581 5.939 1.00 96.12 75 ASP A C 1
ATOM 622 O O . ASP A 1 75 ? -12.237 -4.800 5.903 1.00 96.12 75 ASP A O 1
ATOM 626 N N . VAL A 1 76 ? -12.367 -2.826 4.833 1.00 97.06 76 VAL A N 1
ATOM 627 C CA . VAL A 1 76 ? -12.030 -3.358 3.499 1.00 97.06 76 VAL A CA 1
ATOM 628 C C . VAL A 1 76 ? -10.527 -3.615 3.351 1.00 97.06 76 VAL A C 1
ATOM 630 O O . VAL A 1 76 ? -10.147 -4.695 2.904 1.00 97.06 76 VAL A O 1
ATOM 633 N N . ALA A 1 77 ? -9.667 -2.676 3.753 1.00 96.75 77 ALA A N 1
ATOM 634 C CA . ALA A 1 77 ? -8.212 -2.791 3.629 1.00 96.75 77 ALA A CA 1
ATOM 635 C C . ALA A 1 77 ? -7.657 -3.991 4.411 1.00 96.75 77 ALA A C 1
ATOM 637 O O . ALA A 1 77 ? -6.811 -4.716 3.904 1.00 96.75 77 ALA A O 1
ATOM 638 N N . MET A 1 78 ? -8.198 -4.282 5.599 1.00 95.19 78 MET A N 1
ATOM 639 C CA . MET A 1 78 ? -7.802 -5.454 6.398 1.00 95.19 78 MET A CA 1
ATOM 640 C C . MET A 1 78 ? -8.224 -6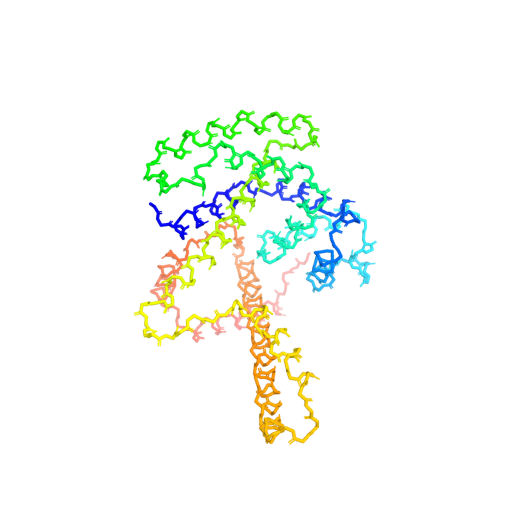.802 5.779 1.00 95.19 78 MET A C 1
ATOM 642 O O . MET A 1 78 ? -7.778 -7.862 6.227 1.00 95.19 78 MET A O 1
ATOM 646 N N . LYS A 1 79 ? -9.121 -6.787 4.785 1.00 93.12 79 LYS A N 1
ATOM 647 C CA . LYS A 1 79 ? -9.617 -7.981 4.081 1.00 93.12 79 LYS A CA 1
ATOM 648 C C . LYS A 1 79 ? -9.061 -8.117 2.663 1.00 93.12 79 LYS A C 1
ATOM 650 O O . LYS A 1 79 ? -9.177 -9.196 2.086 1.00 93.12 79 LYS A O 1
ATOM 655 N N . MET A 1 80 ? -8.533 -7.039 2.087 1.00 93.50 80 MET A N 1
ATOM 656 C CA . MET A 1 80 ? -8.139 -6.965 0.684 1.00 93.50 80 MET A CA 1
ATOM 657 C C . MET A 1 80 ? -6.774 -6.293 0.546 1.00 93.50 80 MET A C 1
ATOM 659 O O . MET A 1 80 ? -6.687 -5.066 0.562 1.00 93.50 80 MET A O 1
ATOM 663 N N . ASP A 1 81 ? -5.738 -7.100 0.316 1.00 91.62 81 ASP A N 1
ATOM 664 C CA . ASP A 1 81 ? -4.344 -6.641 0.229 1.00 91.62 81 ASP A CA 1
ATOM 665 C C . ASP A 1 81 ? -4.159 -5.537 -0.817 1.00 91.62 81 ASP A C 1
ATOM 667 O O . ASP A 1 81 ? -3.498 -4.545 -0.546 1.00 91.62 81 ASP A O 1
ATOM 671 N N . ILE A 1 82 ? -4.843 -5.635 -1.963 1.00 91.56 82 ILE A N 1
ATOM 672 C CA . ILE A 1 82 ? -4.793 -4.610 -3.019 1.00 91.56 82 ILE A CA 1
ATOM 673 C C . ILE A 1 82 ? -5.262 -3.227 -2.537 1.00 91.56 82 ILE A C 1
ATOM 675 O O . ILE A 1 82 ? -4.751 -2.204 -2.974 1.00 91.56 82 ILE A O 1
ATOM 679 N N . VAL A 1 83 ? -6.234 -3.177 -1.620 1.00 96.50 83 VAL A N 1
ATOM 680 C CA . VAL A 1 83 ? -6.722 -1.910 -1.057 1.00 96.50 83 VAL A CA 1
ATOM 681 C C . VAL A 1 83 ? -5.751 -1.395 -0.000 1.00 96.50 83 VAL A C 1
ATOM 683 O O . VAL A 1 83 ? -5.550 -0.188 0.100 1.00 96.50 83 VAL A O 1
ATOM 686 N N . MET A 1 84 ? -5.145 -2.294 0.780 1.00 97.38 84 MET A N 1
ATOM 687 C CA . MET A 1 84 ? -4.079 -1.929 1.711 1.00 97.38 84 MET A CA 1
ATOM 688 C C . MET A 1 84 ? -2.871 -1.349 0.964 1.00 97.38 84 MET A C 1
ATOM 690 O O . MET A 1 84 ? -2.359 -0.312 1.369 1.00 97.38 84 MET A O 1
ATOM 694 N N . GLU A 1 85 ? -2.461 -1.965 -0.143 1.00 96.00 85 GLU A N 1
ATOM 695 C CA . GLU A 1 85 ? -1.387 -1.488 -1.018 1.00 96.00 85 GLU A CA 1
ATOM 696 C C . GLU A 1 85 ? -1.682 -0.071 -1.536 1.00 96.00 85 GLU A C 1
ATOM 698 O O . GLU A 1 85 ? -0.896 0.842 -1.285 1.00 96.00 85 GLU A O 1
ATOM 703 N N . ASP A 1 86 ? -2.870 0.161 -2.113 1.00 97.94 86 ASP A N 1
ATOM 704 C CA . ASP A 1 86 ? -3.298 1.492 -2.579 1.00 97.94 86 ASP A CA 1
ATOM 705 C C . ASP A 1 86 ? -3.286 2.550 -1.450 1.00 97.94 86 ASP A C 1
ATOM 707 O O . ASP A 1 86 ? -2.973 3.726 -1.672 1.00 97.94 86 ASP A O 1
ATOM 711 N N . VAL A 1 87 ? -3.647 2.157 -0.222 1.00 98.31 87 VAL A N 1
ATOM 712 C CA . VAL A 1 87 ? -3.600 3.029 0.964 1.00 98.31 87 VAL A CA 1
ATOM 713 C C . VAL A 1 87 ? -2.157 3.357 1.351 1.00 98.31 87 VAL A C 1
ATOM 715 O O . VAL A 1 87 ? -1.850 4.526 1.611 1.00 98.31 87 VAL A O 1
ATOM 718 N N . LEU A 1 88 ? -1.285 2.349 1.403 1.00 97.50 88 LEU A N 1
ATOM 719 C CA . LEU A 1 88 ? 0.122 2.497 1.772 1.00 97.50 88 LEU A CA 1
ATOM 720 C C . LEU A 1 88 ? 0.872 3.354 0.748 1.00 97.50 88 LEU A C 1
ATOM 722 O O . LEU A 1 88 ? 1.633 4.231 1.152 1.00 97.50 88 LEU A O 1
ATOM 726 N N . ASP A 1 89 ? 0.577 3.197 -0.541 1.00 97.06 89 ASP A N 1
ATOM 727 C CA . ASP A 1 89 ? 1.115 4.022 -1.625 1.00 97.06 89 ASP A CA 1
ATOM 728 C C . ASP A 1 89 ? 0.767 5.503 -1.460 1.00 97.06 89 ASP A C 1
ATOM 730 O O . ASP A 1 89 ? 1.642 6.373 -1.485 1.00 97.06 89 ASP A O 1
ATOM 734 N N . VAL A 1 90 ? -0.514 5.814 -1.234 1.00 98.19 90 VAL A N 1
ATOM 735 C CA . VAL A 1 90 ? -0.956 7.200 -1.020 1.00 98.19 90 VAL A CA 1
ATOM 736 C C . VAL A 1 90 ? -0.346 7.789 0.251 1.00 98.19 90 VAL A C 1
ATOM 738 O O . VAL A 1 90 ? 0.034 8.964 0.270 1.00 98.19 90 VAL A O 1
ATOM 741 N N . TRP A 1 91 ? -0.250 7.004 1.323 1.00 97.56 91 TRP A N 1
ATOM 742 C CA . TRP A 1 91 ? 0.356 7.448 2.575 1.00 97.56 91 TRP A CA 1
ATOM 743 C C . TRP A 1 91 ? 1.864 7.708 2.436 1.00 97.56 91 TRP A C 1
ATOM 745 O O . TRP A 1 91 ? 2.332 8.769 2.859 1.00 97.56 91 TRP A O 1
ATOM 755 N N . ARG A 1 92 ? 2.599 6.805 1.775 1.00 96.44 92 ARG A N 1
ATOM 756 C CA . ARG A 1 92 ? 4.025 6.941 1.443 1.00 96.44 92 ARG A CA 1
ATOM 757 C C . ARG A 1 92 ? 4.289 8.204 0.625 1.00 96.44 92 ARG A C 1
ATOM 759 O O . ARG A 1 92 ? 5.094 9.040 1.039 1.00 96.44 92 ARG A O 1
ATOM 766 N N . ASP A 1 93 ? 3.537 8.412 -0.457 1.00 96.31 93 ASP A N 1
ATOM 767 C CA . ASP A 1 93 ? 3.658 9.605 -1.309 1.00 96.31 93 ASP A CA 1
ATOM 768 C C . ASP A 1 93 ? 3.356 10.908 -0.557 1.00 96.31 93 ASP A C 1
ATOM 770 O O . ASP A 1 93 ? 3.876 11.978 -0.879 1.00 96.31 93 ASP A O 1
ATOM 774 N N . SER A 1 94 ? 2.488 10.836 0.451 1.00 95.00 94 SER A N 1
ATOM 775 C CA . SER A 1 94 ? 2.097 11.996 1.249 1.00 95.00 94 SER A CA 1
ATOM 776 C C . SER A 1 94 ? 3.184 12.455 2.229 1.00 95.00 94 SER A C 1
ATOM 778 O O . SER A 1 94 ? 3.100 13.575 2.750 1.00 95.00 94 SER A O 1
ATOM 780 N N . LEU A 1 95 ? 4.200 11.620 2.478 1.00 94.50 95 LEU A N 1
ATOM 781 C CA . LEU A 1 95 ? 5.275 11.837 3.448 1.00 94.50 95 LEU A CA 1
ATOM 782 C C . LEU A 1 95 ? 6.672 11.649 2.816 1.00 94.50 95 LEU A C 1
ATOM 784 O O . LEU A 1 95 ? 7.488 10.889 3.342 1.00 94.50 95 LEU A O 1
ATOM 788 N N . PRO A 1 96 ? 7.020 12.391 1.747 1.00 93.88 96 PRO A N 1
ATOM 789 C CA . PRO A 1 96 ? 8.235 12.135 0.968 1.00 93.88 96 PRO A CA 1
ATOM 790 C C . PRO A 1 96 ? 9.521 12.280 1.789 1.00 93.88 96 PRO A C 1
ATOM 792 O O . PRO A 1 96 ? 10.473 11.543 1.579 1.00 93.88 96 PRO A O 1
ATOM 795 N N . LYS A 1 97 ? 9.548 13.189 2.774 1.00 92.94 97 LYS A N 1
ATOM 796 C CA . LYS A 1 97 ? 10.707 13.348 3.670 1.00 92.94 97 LYS A CA 1
ATOM 797 C C . LYS A 1 97 ? 10.936 12.126 4.559 1.00 92.94 97 LYS A C 1
ATOM 799 O O . LYS A 1 97 ? 12.076 11.799 4.849 1.00 92.94 97 LYS A O 1
ATOM 804 N N . VAL A 1 98 ? 9.855 11.493 5.013 1.00 92.12 98 VAL A N 1
ATOM 805 C CA . VAL A 1 98 ? 9.924 10.309 5.877 1.00 92.12 98 VAL A CA 1
ATOM 806 C C . VAL A 1 98 ? 10.325 9.096 5.052 1.00 92.12 98 VAL A C 1
ATOM 808 O O . VAL A 1 98 ? 11.174 8.331 5.490 1.00 92.12 98 VAL A O 1
ATOM 811 N N . ALA A 1 99 ? 9.756 8.954 3.852 1.00 92.12 99 ALA A N 1
ATOM 812 C CA . ALA A 1 99 ? 10.128 7.904 2.911 1.00 92.12 99 ALA A CA 1
ATOM 813 C C . ALA A 1 99 ? 11.612 7.997 2.520 1.00 92.12 99 ALA A C 1
ATOM 815 O O . ALA A 1 99 ? 12.322 7.001 2.615 1.00 92.12 99 ALA A O 1
ATOM 816 N N . GLU A 1 100 ? 12.097 9.194 2.175 1.00 92.00 100 GLU A N 1
ATOM 817 C CA . GLU A 1 100 ? 13.508 9.401 1.829 1.00 92.00 100 GLU A CA 1
ATOM 818 C C . GLU A 1 100 ? 14.427 9.105 3.013 1.00 92.00 100 GLU A C 1
ATOM 820 O O . GLU A 1 100 ? 15.404 8.383 2.865 1.00 92.00 100 GLU A O 1
ATOM 825 N N . ALA A 1 101 ? 14.089 9.575 4.214 1.00 90.38 101 ALA A N 1
ATOM 826 C CA . ALA A 1 101 ? 14.909 9.294 5.382 1.00 90.38 101 ALA A CA 1
ATOM 827 C C . ALA A 1 101 ? 14.881 7.798 5.759 1.00 90.38 101 ALA A C 1
ATOM 829 O O . ALA A 1 101 ? 15.912 7.231 6.100 1.00 90.38 101 ALA A O 1
ATOM 830 N N . ALA A 1 102 ? 13.740 7.111 5.634 1.00 89.31 102 ALA A N 1
ATOM 831 C CA . ALA A 1 102 ? 13.664 5.657 5.801 1.00 89.31 102 ALA A CA 1
ATOM 832 C C . ALA A 1 102 ? 14.543 4.918 4.775 1.00 89.31 102 ALA A C 1
ATOM 834 O O . ALA A 1 102 ? 15.226 3.953 5.122 1.00 89.31 102 ALA A O 1
ATOM 835 N N . LYS A 1 103 ? 14.572 5.403 3.530 1.00 89.44 103 LYS A N 1
ATOM 836 C CA . LYS A 1 103 ? 15.440 4.899 2.465 1.00 89.44 103 LYS A CA 1
ATOM 837 C C . LYS A 1 103 ? 16.920 5.135 2.779 1.00 89.44 103 LYS A C 1
ATOM 839 O O . LYS A 1 103 ? 17.695 4.187 2.707 1.00 89.44 103 LYS A O 1
ATOM 844 N N . GLU A 1 104 ? 17.315 6.340 3.189 1.00 88.19 104 GLU A N 1
ATOM 845 C CA . GLU A 1 104 ? 18.688 6.651 3.624 1.00 88.19 104 GLU A CA 1
ATOM 846 C C . GLU A 1 104 ? 19.136 5.722 4.756 1.00 88.19 104 GLU A C 1
ATOM 848 O O . GLU A 1 104 ? 20.235 5.177 4.712 1.00 88.19 104 GLU A O 1
ATOM 853 N N . VAL A 1 105 ? 18.262 5.449 5.726 1.00 85.12 105 VAL A N 1
ATOM 854 C CA . VAL A 1 105 ? 18.547 4.504 6.814 1.00 85.12 105 VAL A CA 1
ATOM 855 C C . VAL A 1 105 ? 18.794 3.098 6.286 1.00 85.12 105 VAL A C 1
ATOM 857 O O . VAL A 1 105 ? 19.720 2.429 6.743 1.00 85.12 105 VAL A O 1
ATOM 860 N N . LEU A 1 106 ? 18.014 2.643 5.308 1.00 84.38 106 LEU A N 1
ATOM 861 C CA . LEU A 1 106 ? 18.263 1.357 4.667 1.00 84.38 106 LEU A CA 1
ATOM 862 C C . LEU A 1 106 ? 19.602 1.349 3.919 1.00 84.38 106 LEU A C 1
ATOM 864 O O . LEU A 1 106 ? 20.331 0.374 4.040 1.00 84.38 106 LEU A O 1
ATOM 868 N N . TYR A 1 107 ? 19.977 2.416 3.217 1.00 83.44 107 TYR A N 1
ATOM 869 C CA . TYR A 1 107 ? 21.258 2.472 2.499 1.00 83.44 107 TYR A CA 1
ATOM 870 C C . TYR A 1 107 ? 22.479 2.577 3.418 1.00 83.44 107 TYR A C 1
ATOM 872 O O . TYR A 1 107 ? 23.455 1.850 3.233 1.00 83.44 107 TYR A O 1
ATOM 880 N N . ASP A 1 108 ? 22.437 3.467 4.407 1.00 80.88 108 ASP A N 1
ATOM 881 C CA . ASP A 1 108 ? 23.568 3.734 5.298 1.00 80.88 108 ASP A CA 1
ATOM 882 C C . ASP A 1 108 ? 23.808 2.583 6.271 1.00 80.88 108 ASP A C 1
ATOM 884 O O . ASP A 1 108 ? 24.947 2.296 6.656 1.00 80.88 108 ASP A O 1
ATOM 888 N N . ARG A 1 109 ? 22.720 1.954 6.723 1.00 70.12 109 ARG A N 1
ATOM 889 C CA . ARG A 1 109 ? 22.754 1.036 7.860 1.00 70.12 109 ARG A CA 1
ATOM 890 C C . ARG A 1 109 ? 22.450 -0.406 7.504 1.00 70.12 109 ARG A C 1
ATOM 892 O O . ARG A 1 109 ? 22.906 -1.295 8.222 1.00 70.12 109 ARG A O 1
ATOM 899 N N . CYS A 1 110 ? 21.710 -0.654 6.428 1.00 63.84 110 CYS A N 1
ATOM 900 C CA . CYS A 1 110 ? 21.390 -2.009 6.008 1.00 63.84 110 CYS A CA 1
ATOM 901 C C . CYS A 1 110 ? 22.277 -2.418 4.829 1.00 63.84 110 CYS A C 1
ATOM 903 O O . CYS A 1 110 ? 22.578 -1.651 3.922 1.00 63.84 110 CYS A O 1
ATOM 905 N N . TRP A 1 111 ? 22.731 -3.667 4.875 1.00 61.06 111 TRP A N 1
ATOM 906 C CA . TRP A 1 111 ? 23.744 -4.275 4.007 1.00 61.06 111 TRP A CA 1
ATOM 907 C C . TRP A 1 111 ? 23.363 -4.367 2.514 1.00 61.06 111 TRP A C 1
ATOM 909 O O . TRP A 1 111 ? 24.052 -5.055 1.773 1.00 61.06 111 TRP A O 1
ATOM 919 N N . TRP A 1 112 ? 22.305 -3.700 2.041 1.00 60.47 112 TRP A N 1
ATOM 920 C CA . TRP A 1 112 ? 21.719 -3.891 0.707 1.00 60.47 112 TRP A CA 1
ATOM 921 C C . TRP A 1 112 ? 22.680 -3.611 -0.463 1.00 60.47 112 TRP A C 1
ATOM 923 O O . TRP A 1 112 ? 22.407 -4.047 -1.575 1.00 60.47 112 TRP A O 1
ATOM 933 N N . GLY A 1 113 ? 23.812 -2.936 -0.229 1.00 55.91 113 GLY A N 1
ATOM 934 C CA . GLY A 1 113 ? 24.893 -2.747 -1.209 1.00 55.91 113 GLY A CA 1
ATOM 935 C C . GLY A 1 113 ? 26.121 -3.658 -1.038 1.00 55.91 113 GLY A C 1
ATOM 936 O O . GLY A 1 113 ? 27.122 -3.459 -1.722 1.00 55.91 113 GLY A O 1
ATOM 937 N N . ARG A 1 114 ? 26.107 -4.612 -0.104 1.00 62.06 114 ARG A N 1
ATOM 938 C CA . ARG A 1 114 ? 27.221 -5.531 0.184 1.00 62.06 114 ARG A CA 1
ATOM 939 C C . ARG A 1 114 ? 26.815 -6.956 -0.208 1.00 62.06 114 ARG A C 1
ATOM 941 O O . ARG A 1 114 ? 25.697 -7.370 0.065 1.00 62.06 114 ARG A O 1
ATOM 948 N N . GLU A 1 115 ? 27.727 -7.702 -0.836 1.00 58.91 115 GLU A N 1
ATOM 949 C CA . GLU A 1 115 ? 27.466 -9.060 -1.361 1.00 58.91 115 GLU A CA 1
ATOM 950 C C . GLU A 1 115 ? 27.042 -10.073 -0.280 1.00 58.91 115 GLU A C 1
ATOM 952 O O . GLU A 1 115 ? 26.332 -11.034 -0.575 1.00 58.91 115 GLU A O 1
ATOM 957 N N . ASP A 1 116 ? 27.419 -9.829 0.975 1.00 62.53 116 ASP A N 1
ATOM 958 C CA . ASP A 1 116 ? 27.117 -10.711 2.098 1.00 62.53 116 ASP A CA 1
ATOM 959 C C . ASP A 1 116 ? 25.821 -10.276 2.790 1.00 62.53 116 ASP A C 1
ATOM 961 O O . ASP A 1 116 ? 25.830 -9.462 3.718 1.00 62.53 116 ASP A O 1
ATOM 965 N N . LEU A 1 117 ? 24.691 -10.820 2.331 1.00 61.59 117 LEU A N 1
ATOM 966 C CA . LEU A 1 117 ? 23.442 -10.735 3.080 1.00 61.59 117 LEU A CA 1
ATOM 967 C C . LEU A 1 117 ? 23.616 -11.445 4.435 1.00 61.59 117 LEU A C 1
ATOM 969 O O . LEU A 1 117 ? 24.196 -12.532 4.490 1.00 61.59 117 LEU A O 1
ATOM 973 N N . PRO A 1 118 ? 23.114 -10.854 5.526 1.00 61.91 118 PRO A N 1
ATOM 974 C CA . PRO A 1 118 ? 23.115 -11.507 6.819 1.00 61.91 118 PRO A CA 1
ATOM 975 C C . PRO A 1 118 ? 22.295 -12.803 6.788 1.00 61.91 118 PRO A C 1
ATOM 977 O O . PRO A 1 118 ? 21.076 -12.789 6.608 1.00 61.91 118 PRO A O 1
ATOM 980 N N . ASP A 1 119 ? 22.975 -13.931 6.980 1.00 64.81 119 ASP A N 1
ATOM 981 C CA . ASP A 1 119 ? 22.373 -15.269 6.931 1.00 64.81 119 ASP A CA 1
ATOM 982 C C . ASP A 1 119 ? 21.943 -15.781 8.310 1.00 64.81 119 ASP A C 1
ATOM 984 O O . ASP A 1 119 ? 21.325 -16.845 8.414 1.00 64.81 119 ASP A O 1
ATOM 988 N N . GLY A 1 120 ? 22.231 -15.015 9.369 1.00 70.00 120 GLY A N 1
ATOM 989 C CA . GLY A 1 120 ? 21.941 -15.364 10.754 1.00 70.00 120 GLY A CA 1
ATOM 990 C C . GLY A 1 120 ? 20.724 -14.653 11.352 1.00 70.00 120 GLY A C 1
ATOM 991 O O . GLY A 1 120 ? 20.420 -13.496 11.069 1.00 70.00 120 GLY A O 1
ATOM 992 N N . GLU A 1 121 ? 20.049 -15.336 12.276 1.00 66.19 121 GLU A N 1
ATOM 993 C CA . GLU A 1 121 ? 19.006 -14.745 13.125 1.00 66.19 121 GLU A CA 1
ATOM 994 C C . GLU A 1 121 ? 19.554 -13.606 14.008 1.00 66.19 121 GLU A C 1
ATOM 996 O O . GLU A 1 121 ? 18.852 -12.627 14.271 1.00 66.19 121 GLU A O 1
ATOM 1001 N N . ASP A 1 122 ? 20.827 -13.696 14.404 1.00 67.50 122 ASP A N 1
ATOM 1002 C CA . ASP A 1 122 ? 21.517 -12.666 15.186 1.00 67.50 122 ASP A CA 1
ATOM 1003 C C . ASP A 1 122 ? 21.766 -11.379 14.385 1.00 67.50 122 ASP A C 1
ATOM 1005 O O . ASP A 1 122 ? 21.681 -10.286 14.944 1.00 67.50 122 ASP A O 1
ATOM 1009 N N . ASP A 1 123 ? 21.969 -11.477 13.072 1.00 67.69 123 ASP A N 1
ATOM 1010 C CA . ASP A 1 123 ? 22.142 -10.302 12.221 1.00 67.69 123 ASP A CA 1
ATOM 1011 C C . ASP A 1 123 ? 20.817 -9.561 11.997 1.00 67.69 123 ASP A C 1
ATOM 1013 O O . ASP A 1 123 ? 20.777 -8.333 11.968 1.00 67.69 123 ASP A O 1
ATOM 1017 N N . LEU A 1 124 ? 19.705 -10.295 11.903 1.00 68.12 124 LEU A N 1
ATOM 1018 C CA . LEU A 1 124 ? 18.363 -9.707 11.843 1.00 68.12 124 LEU A CA 1
ATOM 1019 C C . LEU A 1 124 ? 17.980 -9.048 13.171 1.00 68.12 124 LEU A C 1
ATOM 1021 O O . LEU A 1 124 ? 17.280 -8.036 13.172 1.00 68.12 124 LEU A O 1
ATOM 1025 N N . ARG A 1 125 ? 18.466 -9.580 14.301 1.00 69.00 125 ARG A N 1
ATOM 1026 C CA . ARG A 1 125 ? 18.337 -8.924 15.609 1.00 69.00 125 ARG A CA 1
ATOM 1027 C C . ARG A 1 125 ? 19.154 -7.633 15.662 1.00 69.00 125 ARG A C 1
ATOM 1029 O O . ARG A 1 125 ? 18.615 -6.614 16.077 1.00 69.00 125 ARG A O 1
ATOM 1036 N N . ALA A 1 126 ? 20.401 -7.651 15.191 1.00 68.19 126 ALA A N 1
ATOM 1037 C CA . ALA A 1 126 ? 21.232 -6.450 15.103 1.00 68.19 126 ALA A CA 1
ATOM 1038 C C . ALA A 1 126 ? 20.608 -5.388 14.178 1.00 68.19 126 ALA A C 1
ATOM 1040 O O . ALA A 1 126 ? 20.602 -4.206 14.512 1.00 68.19 126 ALA A O 1
ATOM 1041 N N . LEU A 1 127 ? 20.010 -5.809 13.060 1.00 69.81 127 LEU A N 1
ATOM 1042 C CA . LEU A 1 127 ? 19.250 -4.949 12.151 1.00 69.81 127 LEU A CA 1
ATOM 1043 C C . LEU A 1 127 ? 18.042 -4.315 12.864 1.00 69.81 127 LEU A C 1
ATOM 1045 O O . LEU A 1 127 ? 17.834 -3.107 12.778 1.00 69.81 127 LEU A O 1
ATOM 1049 N N . ALA A 1 128 ? 17.283 -5.108 13.627 1.00 71.81 128 ALA A N 1
ATOM 1050 C CA . ALA A 1 128 ? 16.148 -4.625 14.412 1.00 71.81 128 ALA A CA 1
ATOM 1051 C C . ALA A 1 128 ? 16.568 -3.620 15.502 1.00 71.81 128 ALA A C 1
ATOM 1053 O O . ALA A 1 128 ? 15.943 -2.570 15.643 1.00 71.81 128 ALA A O 1
ATOM 1054 N N . GLU A 1 129 ? 17.651 -3.895 16.236 1.00 73.06 129 GLU A N 1
ATOM 1055 C CA . GLU A 1 129 ? 18.212 -2.977 17.239 1.00 73.06 129 GLU A CA 1
ATOM 1056 C C . GLU A 1 129 ? 18.690 -1.661 16.609 1.00 73.06 129 GLU A C 1
ATOM 1058 O O . GLU A 1 129 ? 18.471 -0.577 17.157 1.00 73.06 129 GLU A O 1
ATOM 1063 N N . LEU A 1 130 ? 19.297 -1.741 15.425 1.00 70.81 130 LEU A N 1
ATOM 1064 C CA . LEU A 1 130 ? 19.768 -0.582 14.681 1.00 70.81 130 LEU A CA 1
ATOM 1065 C C . LEU A 1 130 ? 18.602 0.288 14.197 1.00 70.81 130 LEU A C 1
ATOM 1067 O O . LEU A 1 130 ? 18.644 1.509 14.383 1.00 70.81 130 LEU A O 1
ATOM 1071 N N . PHE A 1 131 ? 17.545 -0.339 13.665 1.00 79.06 131 PHE A N 1
ATOM 1072 C CA . PHE A 1 131 ? 16.308 0.345 13.296 1.00 79.06 131 PHE A CA 1
ATOM 1073 C C . PHE A 1 131 ? 15.674 1.033 14.493 1.00 79.06 131 PHE A C 1
ATOM 1075 O O . PHE A 1 131 ? 15.264 2.180 14.377 1.00 79.06 131 PHE A O 1
ATOM 1082 N N . HIS A 1 132 ? 15.646 0.387 15.657 1.00 80.62 132 HIS A N 1
ATOM 1083 C CA . HIS A 1 132 ? 15.002 0.937 16.843 1.00 80.62 132 HIS A CA 1
ATOM 1084 C C . HIS A 1 132 ? 15.520 2.325 17.243 1.00 80.62 132 HIS A C 1
ATOM 1086 O O . HIS A 1 132 ? 14.697 3.175 17.565 1.00 80.62 132 HIS A O 1
ATOM 1092 N N . SER A 1 133 ? 16.836 2.575 17.180 1.00 80.88 133 SER A N 1
ATOM 1093 C CA . SER A 1 133 ? 17.386 3.912 17.467 1.00 80.88 133 SER A CA 1
ATOM 1094 C C . SER A 1 133 ? 16.940 4.963 16.447 1.00 80.88 133 SER A C 1
ATOM 1096 O O . SER A 1 133 ? 16.492 6.044 16.810 1.00 80.88 133 SER A O 1
ATOM 1098 N N . THR A 1 134 ? 17.013 4.633 15.160 1.00 83.94 134 THR A N 1
ATOM 1099 C CA . THR A 1 134 ? 16.746 5.594 14.090 1.00 83.94 134 THR A CA 1
ATOM 1100 C C . THR A 1 134 ? 15.262 5.862 13.892 1.00 83.94 134 THR A C 1
ATOM 1102 O O . THR A 1 134 ? 14.861 6.952 13.497 1.00 83.94 134 THR A O 1
ATOM 1105 N N . VAL A 1 135 ? 14.437 4.873 14.205 1.00 89.69 135 VAL A N 1
ATOM 1106 C CA . VAL A 1 135 ? 12.988 4.996 14.199 1.00 89.69 135 VAL A CA 1
ATOM 1107 C C . VAL A 1 135 ? 12.519 6.031 15.219 1.00 89.69 135 VAL A C 1
ATOM 1109 O O . VAL A 1 135 ? 11.609 6.794 14.910 1.00 89.69 135 VAL A O 1
ATOM 1112 N N . ASP A 1 136 ? 13.141 6.093 16.401 1.00 89.19 136 ASP A N 1
ATOM 1113 C CA . ASP A 1 136 ? 12.785 7.080 17.426 1.00 89.19 136 ASP A CA 1
ATOM 1114 C C . ASP A 1 136 ? 13.132 8.508 16.985 1.00 89.19 136 ASP A C 1
ATOM 1116 O O . ASP A 1 136 ? 12.307 9.412 17.136 1.00 89.19 136 ASP A O 1
ATOM 1120 N N . ASP A 1 137 ? 14.305 8.696 16.374 1.00 87.94 137 ASP A N 1
ATOM 1121 C CA . ASP A 1 137 ? 14.729 9.989 15.826 1.00 87.94 137 ASP A CA 1
ATOM 1122 C C . ASP A 1 137 ? 13.777 10.450 14.701 1.00 87.94 137 ASP A C 1
ATOM 1124 O O . ASP A 1 137 ? 13.263 11.571 14.716 1.00 87.94 137 ASP A O 1
ATOM 1128 N N . LEU A 1 138 ? 13.449 9.553 13.763 1.00 90.38 138 LEU A N 1
ATOM 1129 C CA . LEU A 1 138 ? 12.516 9.826 12.663 1.00 90.38 138 LEU A CA 1
ATOM 1130 C C . LEU A 1 138 ? 11.090 10.107 13.144 1.00 90.38 138 LEU A C 1
ATOM 1132 O O . LEU A 1 138 ? 10.404 10.975 12.593 1.00 90.38 138 LEU A O 1
ATOM 1136 N N . ALA A 1 139 ? 10.621 9.376 14.154 1.00 92.94 139 ALA A N 1
ATOM 1137 C CA . ALA A 1 139 ? 9.308 9.588 14.751 1.00 92.94 139 ALA A CA 1
ATOM 1138 C C . ALA A 1 139 ? 9.215 10.982 15.394 1.00 92.94 139 ALA A C 1
ATOM 1140 O O . ALA A 1 139 ? 8.234 11.699 15.169 1.00 92.94 139 ALA A O 1
ATOM 1141 N N . ALA A 1 140 ? 10.257 11.400 16.122 1.00 91.44 140 ALA A N 1
ATOM 1142 C CA . ALA A 1 140 ? 10.315 12.714 16.759 1.00 91.44 140 ALA A CA 1
ATOM 1143 C C . ALA A 1 140 ? 10.256 13.867 15.740 1.00 91.44 140 ALA A C 1
ATOM 1145 O O . ALA A 1 140 ? 9.524 14.836 15.956 1.00 91.44 140 ALA A O 1
ATOM 1146 N N . ASP A 1 141 ? 10.957 13.740 14.612 1.00 91.00 141 ASP A N 1
ATOM 1147 C CA . ASP A 1 141 ? 11.054 14.801 13.602 1.00 91.00 141 ASP A CA 1
ATOM 1148 C C . ASP A 1 141 ? 9.839 14.879 12.663 1.00 91.00 141 ASP A C 1
ATOM 1150 O O . ASP A 1 141 ? 9.491 15.951 12.157 1.00 91.00 141 ASP A O 1
ATOM 1154 N N . SER A 1 142 ? 9.176 13.749 12.411 1.00 91.06 142 SER A N 1
ATOM 1155 C CA . SER A 1 142 ? 8.084 13.658 11.431 1.00 91.06 142 SER A CA 1
ATOM 1156 C C . SER A 1 142 ? 6.682 13.793 12.028 1.00 91.06 142 SER A C 1
ATOM 1158 O O . SER A 1 142 ? 5.711 13.972 11.286 1.00 91.06 142 SER A O 1
ATOM 1160 N N . GLY A 1 143 ? 6.547 13.670 13.353 1.00 92.00 143 GLY A N 1
ATOM 1161 C CA . GLY A 1 143 ? 5.248 13.529 14.012 1.00 92.00 143 GLY A CA 1
ATOM 1162 C C . GLY A 1 143 ? 4.536 12.216 13.663 1.00 92.00 143 GLY A C 1
ATOM 1163 O O . GLY A 1 143 ? 3.314 12.120 13.807 1.00 92.00 143 GLY A O 1
ATOM 1164 N N . CYS A 1 144 ? 5.262 11.222 13.146 1.00 94.69 144 CYS A N 1
ATOM 1165 C CA . CYS A 1 144 ? 4.776 9.855 12.987 1.00 94.69 144 CYS A CA 1
ATOM 1166 C C . CYS A 1 144 ? 5.031 9.061 14.267 1.00 94.69 144 CYS A C 1
ATOM 1168 O O . CYS A 1 144 ? 5.963 9.331 15.020 1.00 94.69 144 CYS A O 1
ATOM 1170 N N . THR A 1 145 ? 4.187 8.074 14.524 1.00 95.44 145 THR A N 1
ATOM 1171 C CA . THR A 1 145 ? 4.436 7.078 15.563 1.00 95.44 145 THR A CA 1
ATOM 1172 C C . THR A 1 145 ? 5.596 6.168 15.161 1.00 95.44 145 THR A C 1
ATOM 1174 O O . THR A 1 145 ? 5.943 6.044 13.985 1.00 95.44 145 THR A O 1
ATOM 1177 N N . ARG A 1 146 ? 6.187 5.494 16.148 1.00 94.56 146 ARG A N 1
ATOM 1178 C CA . ARG A 1 146 ? 7.231 4.486 15.935 1.00 94.56 146 ARG A CA 1
ATOM 1179 C C . ARG A 1 146 ? 6.800 3.413 14.931 1.00 94.56 146 ARG A C 1
ATOM 1181 O O . ARG A 1 146 ? 7.558 3.094 14.020 1.00 94.56 146 ARG A O 1
ATOM 1188 N N . ASP A 1 147 ? 5.579 2.904 15.067 1.00 93.88 147 ASP A N 1
ATOM 1189 C CA . ASP A 1 147 ? 5.075 1.827 14.212 1.00 93.88 147 ASP A CA 1
ATOM 1190 C C . ASP A 1 147 ? 4.817 2.304 12.776 1.00 93.88 147 ASP A C 1
ATOM 1192 O O . ASP A 1 147 ? 5.125 1.587 11.829 1.00 93.88 147 ASP A O 1
ATOM 1196 N N . GLU A 1 148 ? 4.359 3.548 12.592 1.00 94.88 148 GLU A N 1
ATOM 1197 C CA . GLU A 1 148 ? 4.287 4.183 11.269 1.00 94.88 148 GLU A CA 1
ATOM 1198 C C . GLU A 1 148 ? 5.670 4.231 10.602 1.00 94.88 148 GLU A C 1
ATOM 1200 O O . GLU A 1 148 ? 5.828 3.819 9.458 1.00 94.88 148 GLU A O 1
ATOM 1205 N N . ILE A 1 149 ? 6.710 4.669 11.312 1.00 95.06 149 ILE A N 1
ATOM 1206 C CA . ILE A 1 149 ? 8.062 4.686 10.739 1.00 95.06 149 ILE A CA 1
ATOM 1207 C C . ILE A 1 149 ? 8.551 3.268 10.402 1.00 95.06 149 ILE A C 1
ATOM 1209 O O . ILE A 1 149 ? 9.137 3.070 9.340 1.00 95.06 149 ILE A O 1
ATOM 1213 N N . MET A 1 150 ? 8.273 2.272 11.250 1.00 91.44 150 MET A N 1
ATOM 1214 C CA . MET A 1 150 ? 8.623 0.872 10.970 1.00 91.44 150 MET A CA 1
ATOM 1215 C C . MET A 1 150 ? 7.964 0.355 9.686 1.00 91.44 150 MET A C 1
ATOM 1217 O O . MET A 1 150 ? 8.646 -0.240 8.855 1.00 91.44 150 MET A O 1
ATOM 1221 N N . VAL A 1 151 ? 6.667 0.616 9.493 1.00 93.62 151 VAL A N 1
ATOM 1222 C CA . VAL A 1 151 ? 5.949 0.262 8.256 1.00 93.62 151 VAL A CA 1
ATOM 1223 C C . VAL A 1 151 ? 6.600 0.936 7.047 1.00 93.62 151 VAL A C 1
ATOM 1225 O O . VAL A 1 151 ? 6.836 0.274 6.040 1.00 93.62 151 VAL A O 1
ATOM 1228 N N . MET A 1 152 ? 6.956 2.221 7.152 1.00 94.75 152 MET A N 1
ATOM 1229 C CA . MET A 1 152 ? 7.632 2.943 6.068 1.00 94.75 152 MET A CA 1
ATOM 1230 C C . MET A 1 152 ? 8.982 2.305 5.710 1.00 94.75 152 MET A C 1
ATOM 1232 O O . MET A 1 152 ? 9.285 2.129 4.532 1.00 94.75 152 MET A O 1
ATOM 1236 N N . ILE A 1 153 ? 9.776 1.921 6.713 1.00 91.38 153 ILE A N 1
ATOM 1237 C CA . ILE A 1 153 ? 11.055 1.227 6.512 1.00 91.38 153 ILE A CA 1
ATOM 1238 C C . ILE A 1 153 ? 10.833 -0.120 5.818 1.00 91.38 153 ILE A C 1
ATOM 1240 O O . ILE A 1 153 ? 11.559 -0.441 4.881 1.00 91.38 153 ILE A O 1
ATOM 1244 N N . TYR A 1 154 ? 9.832 -0.903 6.227 1.00 90.38 154 TYR A N 1
ATOM 1245 C CA . TYR A 1 154 ? 9.538 -2.178 5.569 1.00 90.38 154 TYR A CA 1
ATOM 1246 C C . TYR A 1 154 ? 9.120 -2.001 4.111 1.00 90.38 154 TYR A C 1
ATOM 1248 O O . TYR A 1 154 ? 9.610 -2.744 3.267 1.00 90.38 154 TYR A O 1
ATOM 1256 N N . LEU A 1 155 ? 8.284 -1.005 3.803 1.00 93.06 155 LEU A N 1
ATOM 1257 C CA . LEU A 1 155 ? 7.901 -0.696 2.423 1.00 93.06 155 LEU A CA 1
ATOM 1258 C C . LEU A 1 155 ? 9.115 -0.332 1.567 1.00 93.06 155 LEU A C 1
ATOM 1260 O O . LEU A 1 155 ? 9.306 -0.915 0.508 1.00 93.06 155 LEU A O 1
ATOM 1264 N N . GLN A 1 156 ? 9.984 0.555 2.060 1.00 92.12 156 GLN A N 1
ATOM 1265 C CA . GLN A 1 156 ? 11.210 0.921 1.344 1.00 92.12 156 GLN A CA 1
ATOM 1266 C C . GLN A 1 156 ? 12.154 -0.278 1.164 1.00 92.12 156 GLN A C 1
ATOM 1268 O O . GLN A 1 156 ? 12.794 -0.413 0.127 1.00 92.12 156 GLN A O 1
ATOM 1273 N N . ALA A 1 157 ? 12.246 -1.170 2.154 1.00 88.62 157 ALA A N 1
ATOM 1274 C CA . ALA A 1 157 ? 13.065 -2.376 2.049 1.00 88.62 157 ALA A CA 1
ATOM 1275 C C . ALA A 1 157 ? 12.509 -3.366 1.013 1.00 88.62 157 ALA A C 1
ATOM 1277 O O . ALA A 1 157 ? 13.287 -4.005 0.307 1.00 88.62 157 ALA A O 1
ATOM 1278 N N . ILE A 1 158 ? 11.180 -3.484 0.923 1.00 89.56 158 ILE A N 1
ATOM 1279 C CA . ILE A 1 158 ? 10.485 -4.287 -0.089 1.00 89.56 158 ILE A CA 1
ATOM 1280 C C . ILE A 1 158 ? 10.753 -3.723 -1.487 1.00 89.56 158 ILE A C 1
ATOM 1282 O O . ILE A 1 158 ? 11.199 -4.489 -2.339 1.00 89.56 158 ILE A O 1
ATOM 1286 N N . ASP A 1 159 ? 10.569 -2.412 -1.695 1.00 90.75 159 ASP A N 1
ATOM 1287 C CA . ASP A 1 159 ? 10.828 -1.760 -2.988 1.00 90.75 159 ASP A CA 1
ATOM 1288 C C . ASP A 1 159 ? 12.280 -2.007 -3.436 1.00 90.75 159 ASP A C 1
ATOM 1290 O O . ASP A 1 159 ? 12.530 -2.503 -4.531 1.00 90.75 159 ASP A O 1
ATOM 1294 N N . LEU A 1 160 ? 13.251 -1.757 -2.545 1.00 87.75 160 LEU A N 1
ATOM 1295 C CA . LEU A 1 160 ? 14.674 -1.961 -2.837 1.00 87.75 160 LEU A CA 1
ATOM 1296 C C . LEU A 1 160 ? 14.999 -3.412 -3.200 1.00 87.75 160 LEU A C 1
ATOM 1298 O O . LEU A 1 160 ? 15.838 -3.665 -4.063 1.00 87.75 160 LEU A O 1
ATOM 1302 N N . LEU A 1 161 ? 14.371 -4.379 -2.531 1.00 85.44 161 LEU A N 1
ATOM 1303 C CA . LEU A 1 161 ? 14.560 -5.790 -2.846 1.00 85.44 161 LEU A CA 1
ATOM 1304 C C . LEU A 1 161 ? 13.981 -6.168 -4.200 1.00 85.44 161 LEU A C 1
ATOM 1306 O O . LEU A 1 161 ? 14.616 -6.936 -4.920 1.00 85.44 161 LEU A O 1
ATOM 1310 N N . GLN A 1 162 ? 12.790 -5.664 -4.517 1.00 87.75 162 GLN A N 1
ATOM 1311 C CA . GLN A 1 162 ? 12.131 -5.909 -5.794 1.00 87.75 162 GLN A CA 1
ATOM 1312 C C . GLN A 1 162 ? 12.960 -5.330 -6.942 1.00 87.75 162 GLN A C 1
ATOM 1314 O O . GLN A 1 162 ? 13.295 -6.083 -7.855 1.00 87.75 162 GLN A O 1
ATOM 1319 N N . ASP A 1 163 ? 13.427 -4.084 -6.815 1.00 87.00 163 ASP A N 1
ATOM 1320 C CA . ASP A 1 163 ? 14.326 -3.443 -7.785 1.00 87.00 163 ASP A CA 1
ATOM 1321 C C . ASP A 1 163 ? 15.582 -4.302 -8.025 1.00 87.00 163 ASP A C 1
ATOM 1323 O O . ASP A 1 163 ? 15.938 -4.649 -9.150 1.00 87.00 163 ASP A O 1
ATOM 1327 N N . GLN A 1 164 ? 16.228 -4.755 -6.946 1.00 83.94 164 GLN A N 1
ATOM 1328 C CA . GLN A 1 164 ? 17.412 -5.611 -7.045 1.00 83.94 164 GLN A CA 1
ATOM 1329 C C . GLN A 1 164 ? 17.137 -7.009 -7.609 1.00 83.94 164 GLN A C 1
ATOM 1331 O O . GLN A 1 164 ? 18.070 -7.700 -8.038 1.00 83.94 164 GLN A O 1
ATOM 1336 N N . MET A 1 165 ? 15.911 -7.506 -7.475 1.00 82.56 165 MET A N 1
ATOM 1337 C CA . MET A 1 165 ? 15.506 -8.794 -8.021 1.00 82.56 165 MET A CA 1
ATOM 1338 C C . MET A 1 165 ? 15.251 -8.669 -9.516 1.00 82.56 165 MET A C 1
ATOM 1340 O O . MET A 1 165 ? 15.729 -9.527 -10.263 1.00 82.56 165 MET A O 1
ATOM 1344 N N . ASP A 1 166 ? 14.610 -7.590 -9.952 1.00 81.50 166 ASP A N 1
ATOM 1345 C CA . ASP A 1 166 ? 14.393 -7.276 -11.362 1.00 81.50 166 ASP A CA 1
ATOM 1346 C C . ASP A 1 166 ? 15.736 -7.134 -12.099 1.00 81.50 166 ASP A C 1
ATOM 1348 O O . ASP A 1 166 ? 15.947 -7.826 -13.101 1.00 81.50 166 ASP A O 1
ATOM 1352 N N . ASP A 1 167 ? 16.712 -6.435 -11.504 1.00 74.44 167 ASP A N 1
ATOM 1353 C CA . ASP A 1 167 ? 18.090 -6.335 -12.019 1.00 74.44 167 ASP A CA 1
ATOM 1354 C C . ASP A 1 167 ? 18.778 -7.708 -12.157 1.00 74.44 167 ASP A C 1
ATOM 1356 O O . ASP A 1 167 ? 19.501 -7.989 -13.116 1.00 74.44 167 ASP A O 1
ATOM 1360 N N . THR A 1 168 ? 18.563 -8.621 -11.201 1.00 66.62 168 THR A N 1
ATOM 1361 C CA . THR A 1 168 ? 19.1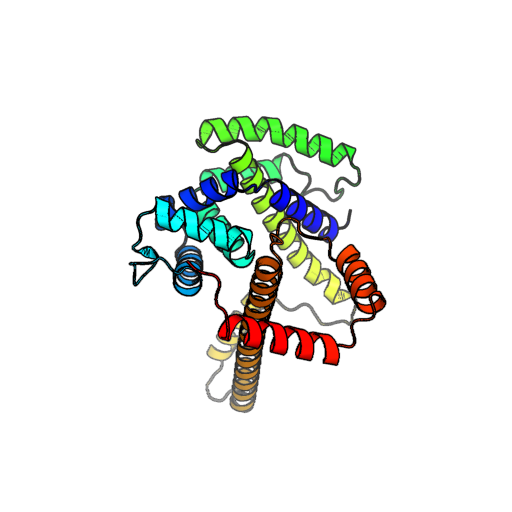52 -9.974 -11.268 1.00 66.62 168 THR A CA 1
ATOM 1362 C C . THR A 1 168 ? 18.404 -10.931 -12.192 1.00 66.62 168 THR A C 1
ATOM 1364 O O . THR A 1 168 ? 18.955 -11.972 -12.572 1.00 66.62 168 THR A O 1
ATOM 1367 N N . THR A 1 169 ? 17.171 -10.609 -12.582 1.00 53.66 169 THR A N 1
ATOM 1368 C CA . THR A 1 169 ? 16.357 -11.467 -13.451 1.00 53.66 169 THR A CA 1
ATOM 1369 C C . THR A 1 169 ? 16.829 -11.393 -14.908 1.00 53.66 169 THR A C 1
ATOM 1371 O O . THR A 1 169 ? 16.706 -12.384 -15.636 1.00 53.66 169 THR A O 1
ATOM 1374 N N . GLU A 1 170 ? 17.548 -10.331 -15.291 1.00 50.28 170 GLU A N 1
ATOM 1375 C CA . GLU A 1 170 ? 18.377 -10.327 -16.508 1.00 50.28 170 GLU A CA 1
ATOM 1376 C C . GLU A 1 170 ? 19.482 -11.409 -16.472 1.00 50.28 170 GLU A C 1
ATOM 1378 O O . GLU A 1 170 ? 19.860 -11.963 -17.507 1.00 50.28 170 GLU A O 1
ATOM 1383 N N . GLY A 1 171 ? 19.942 -11.815 -15.282 1.00 45.50 171 GLY A N 1
ATOM 1384 C CA . GLY A 1 171 ? 20.921 -12.891 -15.086 1.00 45.50 171 GLY A CA 1
ATOM 1385 C C . GLY A 1 171 ? 20.338 -14.312 -15.075 1.00 45.50 171 GLY A C 1
ATOM 1386 O O . GLY A 1 171 ? 21.038 -15.265 -15.428 1.00 45.50 171 GLY A O 1
ATOM 1387 N N . TYR A 1 172 ? 19.061 -14.495 -14.719 1.00 41.91 172 TYR A N 1
ATOM 1388 C CA . TYR A 1 172 ? 18.415 -15.821 -14.712 1.00 41.91 172 TYR A CA 1
ATOM 1389 C C . TYR A 1 172 ? 17.842 -16.231 -16.077 1.00 41.91 172 TYR A C 1
ATOM 1391 O O . TYR A 1 172 ? 17.757 -17.428 -16.368 1.00 41.91 172 TYR A O 1
ATOM 1399 N N . ALA A 1 173 ? 17.560 -15.269 -16.961 1.00 43.78 173 ALA A N 1
ATOM 1400 C CA . ALA A 1 173 ? 17.274 -15.541 -18.371 1.00 43.78 173 ALA A CA 1
ATOM 1401 C C . ALA A 1 173 ? 18.495 -16.115 -19.130 1.00 43.78 173 ALA A C 1
ATOM 1403 O O . ALA A 1 173 ? 18.330 -16.811 -20.129 1.00 43.78 173 ALA A O 1
ATOM 1404 N N . ALA A 1 174 ? 19.721 -15.921 -18.623 1.00 44.06 174 ALA A N 1
ATOM 1405 C CA . ALA A 1 174 ? 20.956 -16.392 -19.258 1.00 44.06 174 ALA A CA 1
ATOM 1406 C C . ALA A 1 174 ? 21.234 -17.906 -19.113 1.00 44.06 174 ALA A C 1
ATOM 1408 O O . ALA A 1 174 ? 22.165 -18.420 -19.737 1.00 44.06 174 ALA A O 1
ATOM 1409 N N . ARG A 1 175 ? 20.455 -18.655 -18.313 1.00 43.62 175 ARG A N 1
ATOM 1410 C CA . ARG A 1 175 ? 20.624 -20.119 -18.167 1.00 43.62 175 ARG A CA 1
ATOM 1411 C C . ARG A 1 175 ? 19.821 -20.964 -19.155 1.00 43.62 175 ARG A C 1
ATOM 1413 O O . ARG A 1 175 ? 20.067 -22.165 -19.217 1.00 43.62 175 ARG A O 1
ATOM 1420 N N . ASN A 1 176 ? 18.944 -20.361 -19.959 1.00 43.25 176 ASN A N 1
ATOM 1421 C CA . ASN A 1 176 ? 18.224 -21.044 -21.034 1.00 43.25 176 ASN A CA 1
ATOM 1422 C C . ASN A 1 176 ? 18.450 -20.324 -22.375 1.00 43.25 176 ASN A C 1
ATOM 1424 O O . ASN A 1 176 ? 17.623 -19.545 -22.830 1.00 43.25 176 ASN A O 1
ATOM 1428 N N . GLU A 1 177 ? 19.579 -20.672 -22.997 1.00 34.91 177 GLU A N 1
ATOM 1429 C CA . GLU A 1 177 ? 19.989 -20.394 -24.383 1.00 34.91 177 GLU A CA 1
ATOM 1430 C C . GLU A 1 177 ? 20.432 -18.965 -24.778 1.00 34.91 177 GLU A C 1
ATOM 1432 O O . GLU A 1 177 ? 19.927 -17.959 -24.283 1.00 34.91 177 GLU A O 1
ATOM 1437 N N . PRO A 1 178 ? 21.425 -18.861 -25.691 1.00 45.31 178 PRO A N 1
ATOM 1438 C CA . PRO A 1 178 ? 22.113 -17.616 -25.987 1.00 45.31 178 PRO A CA 1
ATOM 1439 C C . PRO A 1 178 ? 21.259 -16.742 -26.904 1.00 45.31 178 PRO A C 1
ATOM 1441 O O . PRO A 1 178 ? 21.135 -17.003 -28.103 1.00 45.31 178 PRO A O 1
ATOM 1444 N N . ARG A 1 179 ? 20.723 -15.649 -26.365 1.00 42.69 179 ARG A N 1
ATOM 1445 C CA . ARG A 1 179 ? 20.293 -14.510 -27.174 1.00 42.69 179 ARG A CA 1
ATOM 1446 C C . ARG A 1 179 ? 21.107 -13.287 -26.788 1.00 42.69 179 ARG A C 1
ATOM 1448 O O . ARG A 1 179 ? 21.091 -12.816 -25.661 1.00 42.69 179 ARG A O 1
ATOM 1455 N N . THR A 1 180 ? 21.876 -12.861 -27.778 1.00 45.56 180 THR A N 1
ATOM 1456 C CA . THR A 1 180 ? 22.617 -11.611 -27.902 1.00 45.56 180 THR A CA 1
ATOM 1457 C C . THR A 1 180 ? 21.952 -10.449 -27.167 1.00 45.56 180 THR A C 1
ATOM 1459 O O . THR A 1 180 ? 20.824 -10.093 -27.498 1.00 45.56 180 THR A O 1
ATOM 1462 N N . SER A 1 181 ? 22.696 -9.875 -26.220 1.00 46.50 181 SER A N 1
ATOM 1463 C CA . SER A 1 181 ? 22.562 -8.528 -25.648 1.00 46.50 181 SER A CA 1
ATOM 1464 C C . SER A 1 181 ? 21.628 -7.602 -26.440 1.00 46.50 181 SER A C 1
ATOM 1466 O O . SER A 1 181 ? 22.018 -7.074 -27.486 1.00 46.50 181 SER A O 1
ATOM 1468 N N . GLY A 1 182 ? 20.408 -7.419 -25.941 1.00 50.72 182 GLY A N 1
ATOM 1469 C CA . GLY A 1 182 ? 19.459 -6.414 -26.409 1.00 50.72 182 GLY A CA 1
ATOM 1470 C C . GLY A 1 182 ? 19.117 -5.452 -25.264 1.00 50.72 182 GLY A C 1
ATOM 1471 O O . GLY A 1 182 ? 19.144 -5.891 -24.118 1.00 50.72 182 GLY A O 1
ATOM 1472 N N . PRO A 1 183 ? 18.846 -4.168 -25.556 1.00 45.56 183 PRO A N 1
ATOM 1473 C CA . PRO A 1 183 ? 18.520 -3.150 -24.552 1.00 45.56 183 PRO A CA 1
ATOM 1474 C C . PRO A 1 183 ? 17.175 -3.424 -23.852 1.00 45.56 183 PRO A C 1
ATOM 1476 O O . PRO A 1 183 ? 16.311 -4.094 -24.425 1.00 45.56 183 PRO A O 1
ATOM 1479 N N . GLU A 1 184 ? 17.018 -2.884 -22.638 1.00 49.84 184 GLU A N 1
ATOM 1480 C CA . GLU A 1 184 ? 15.866 -3.042 -21.734 1.00 49.84 184 GLU A CA 1
ATOM 1481 C C . GLU A 1 184 ? 14.493 -2.934 -22.432 1.00 49.84 184 GLU A C 1
ATOM 1483 O O . GLU A 1 184 ? 14.311 -2.091 -23.311 1.00 49.84 184 GLU A O 1
ATOM 1488 N N . PRO A 1 185 ? 13.482 -3.738 -22.050 1.00 56.62 185 PRO A N 1
ATOM 1489 C CA . PRO A 1 185 ? 12.243 -3.922 -22.816 1.00 56.62 185 PRO A CA 1
ATOM 1490 C C . PRO A 1 185 ? 11.386 -2.655 -23.006 1.00 56.62 185 PRO A C 1
ATOM 1492 O O . PRO A 1 185 ? 10.716 -2.529 -24.037 1.00 56.62 185 PRO A O 1
ATOM 1495 N N . GLU A 1 186 ? 11.417 -1.693 -22.079 1.00 48.78 186 GLU A N 1
ATOM 1496 C CA . GLU A 1 186 ? 10.639 -0.449 -22.201 1.00 48.78 186 GLU A CA 1
ATOM 1497 C C . GLU A 1 186 ? 11.355 0.640 -23.016 1.00 48.78 186 GLU A C 1
ATOM 1499 O O . GLU A 1 186 ? 10.722 1.315 -23.841 1.00 48.78 186 GLU A O 1
ATOM 1504 N N . GLU A 1 187 ? 12.679 0.766 -22.876 1.00 53.56 187 GLU A N 1
ATOM 1505 C CA . GLU A 1 187 ? 13.498 1.585 -23.779 1.00 53.56 187 GLU A CA 1
ATOM 1506 C C . GLU A 1 187 ? 13.548 0.977 -25.186 1.00 53.56 187 GLU A C 1
ATOM 1508 O O . GLU A 1 187 ? 13.537 1.707 -26.176 1.00 53.56 187 GLU A O 1
ATOM 1513 N N . SER A 1 188 ? 13.494 -0.351 -25.292 1.00 63.31 188 SER A N 1
ATOM 1514 C CA . SER A 1 188 ? 13.498 -1.114 -26.540 1.00 63.31 188 SER A CA 1
ATOM 1515 C C . SER A 1 188 ? 12.238 -0.873 -27.364 1.00 63.31 188 SER A C 1
ATOM 1517 O O . SER A 1 188 ? 12.337 -0.579 -28.551 1.00 63.31 188 SER A O 1
ATOM 1519 N N . LEU A 1 189 ? 11.045 -0.873 -26.761 1.00 69.25 189 LEU A N 1
ATOM 1520 C CA . LEU A 1 189 ? 9.814 -0.584 -27.506 1.00 69.25 189 LEU A CA 1
ATOM 1521 C C . LEU A 1 189 ? 9.748 0.869 -27.987 1.00 69.25 189 LEU A C 1
ATOM 1523 O O . LEU A 1 189 ? 9.382 1.111 -29.138 1.00 69.25 189 LEU A O 1
ATOM 1527 N N . ARG A 1 190 ? 10.127 1.841 -27.147 1.00 71.12 190 ARG A N 1
ATOM 1528 C CA . ARG A 1 190 ? 10.185 3.254 -27.563 1.00 71.12 190 ARG A CA 1
ATOM 1529 C C . ARG A 1 190 ? 11.244 3.482 -28.638 1.00 71.12 190 ARG A C 1
ATOM 1531 O O . ARG A 1 190 ? 10.941 4.114 -29.645 1.00 71.12 190 ARG A O 1
ATOM 1538 N N . SER A 1 191 ? 12.432 2.909 -28.467 1.00 75.38 191 SER A N 1
ATOM 1539 C CA . SER A 1 191 ? 13.521 2.970 -29.444 1.00 75.38 191 SER A CA 1
ATOM 1540 C C . SER A 1 191 ? 13.127 2.335 -30.778 1.00 75.38 191 SER A C 1
ATOM 1542 O O . SER A 1 191 ? 13.347 2.933 -31.828 1.00 75.38 191 SER A O 1
ATOM 1544 N N . VAL A 1 192 ? 12.459 1.178 -30.760 1.00 74.88 192 VAL A N 1
ATOM 1545 C CA . VAL A 1 192 ? 11.938 0.516 -31.965 1.00 74.88 192 VAL A CA 1
ATOM 1546 C C . VAL A 1 192 ? 10.856 1.361 -32.631 1.00 74.88 192 VAL A C 1
ATOM 1548 O O . VAL A 1 192 ? 10.875 1.522 -33.847 1.00 74.88 192 VAL A O 1
ATOM 1551 N N . ILE A 1 193 ? 9.939 1.954 -31.863 1.00 79.81 193 ILE A N 1
ATOM 1552 C CA . ILE A 1 193 ? 8.913 2.856 -32.404 1.00 79.81 193 ILE A CA 1
ATOM 1553 C C . ILE A 1 193 ? 9.559 4.081 -33.060 1.00 79.81 193 ILE A C 1
ATOM 1555 O O . ILE A 1 193 ? 9.135 4.491 -34.140 1.00 79.81 193 ILE A O 1
ATOM 1559 N N . ASP A 1 194 ? 10.577 4.667 -32.439 1.00 81.81 194 ASP A N 1
ATOM 1560 C CA . ASP A 1 194 ? 11.256 5.840 -32.983 1.00 81.81 194 ASP A CA 1
ATOM 1561 C C . ASP A 1 194 ? 12.133 5.494 -34.195 1.00 81.81 194 ASP A C 1
ATOM 1563 O O . ASP A 1 194 ? 12.155 6.253 -35.165 1.00 81.81 194 ASP A O 1
ATOM 1567 N N . ALA A 1 195 ? 12.756 4.313 -34.211 1.00 79.88 195 ALA A N 1
ATOM 1568 C CA . ALA A 1 195 ? 13.446 3.777 -35.381 1.00 79.88 195 ALA A CA 1
ATOM 1569 C C . ALA A 1 195 ? 12.476 3.529 -36.549 1.00 79.88 195 ALA A C 1
ATOM 1571 O O . ALA A 1 195 ? 12.773 3.912 -37.678 1.00 79.88 195 ALA A O 1
ATOM 1572 N N . LEU A 1 196 ? 11.287 2.976 -36.282 1.00 78.88 196 LEU A N 1
ATOM 1573 C CA . LEU A 1 196 ? 10.241 2.784 -37.291 1.00 78.88 196 LEU A CA 1
ATOM 1574 C C . LEU A 1 196 ? 9.717 4.122 -37.834 1.00 78.88 196 LEU A C 1
ATOM 1576 O O . LEU A 1 196 ? 9.516 4.252 -39.036 1.00 78.88 196 LEU A O 1
ATOM 1580 N N . LYS A 1 197 ? 9.553 5.152 -36.991 1.00 82.88 197 LYS A N 1
ATOM 1581 C CA . LYS A 1 197 ? 9.159 6.503 -37.447 1.00 82.88 197 LYS A CA 1
ATOM 1582 C C . LYS A 1 197 ? 10.201 7.165 -38.350 1.00 82.88 197 LYS A C 1
ATOM 1584 O O . LYS A 1 197 ? 9.840 8.039 -39.135 1.00 82.88 197 LYS A O 1
ATOM 1589 N N . ALA A 1 198 ? 11.476 6.807 -38.200 1.00 90.50 198 ALA A N 1
ATOM 1590 C CA . ALA A 1 198 ? 12.566 7.366 -38.991 1.00 90.50 198 ALA A CA 1
ATOM 1591 C C . ALA A 1 198 ? 12.703 6.716 -40.382 1.00 90.50 198 ALA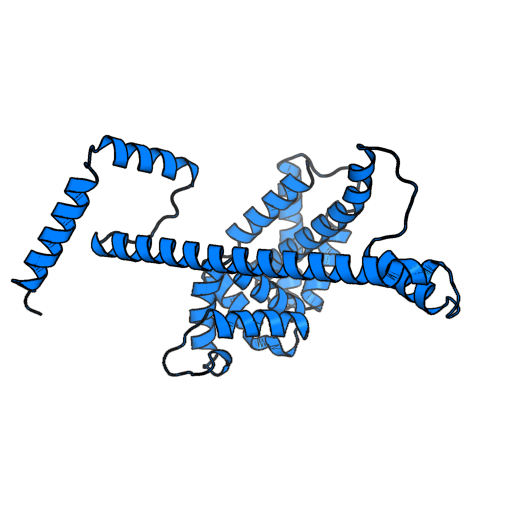 A C 1
ATOM 1593 O O . ALA A 1 198 ? 13.439 7.240 -41.222 1.00 90.50 198 ALA A O 1
ATOM 1594 N N . LEU A 1 199 ? 12.013 5.598 -40.641 1.00 88.00 199 LEU A N 1
ATOM 1595 C CA . LEU A 1 199 ? 12.068 4.916 -41.931 1.00 88.00 199 LEU A CA 1
ATOM 1596 C C . LEU A 1 199 ? 11.284 5.680 -43.013 1.00 88.00 199 LEU A C 1
ATOM 1598 O O . LEU A 1 199 ? 10.218 6.236 -42.734 1.00 88.00 199 LEU A O 1
ATOM 1602 N N . PRO A 1 200 ? 11.779 5.698 -44.266 1.00 89.81 200 PRO A N 1
ATOM 1603 C CA . PRO A 1 200 ? 11.047 6.270 -45.390 1.00 89.81 200 PRO A CA 1
ATOM 1604 C C . PRO A 1 200 ? 9.777 5.455 -45.716 1.00 89.81 200 PRO A C 1
ATOM 1606 O O . PRO A 1 200 ? 9.722 4.264 -45.403 1.00 89.81 200 PRO A O 1
ATOM 1609 N N . PRO A 1 201 ? 8.761 6.052 -46.367 1.00 87.38 201 PRO A N 1
ATOM 1610 C CA . PRO A 1 201 ? 7.486 5.388 -46.672 1.00 87.38 201 PRO A CA 1
ATOM 1611 C C . PRO A 1 201 ? 7.609 4.117 -47.524 1.00 87.38 201 PRO A C 1
ATOM 1613 O O . PRO A 1 201 ? 6.738 3.257 -47.474 1.00 87.38 201 PRO A O 1
ATOM 1616 N N . GLU A 1 202 ? 8.674 4.001 -48.316 1.00 92.44 202 GLU A N 1
ATOM 1617 C CA . GLU A 1 202 ? 8.915 2.889 -49.240 1.00 92.44 202 GLU A CA 1
ATOM 1618 C C . GLU A 1 202 ? 9.784 1.771 -48.636 1.00 92.44 202 GLU A C 1
ATOM 1620 O O . GLU A 1 202 ? 10.233 0.881 -49.359 1.00 92.44 202 GLU A O 1
ATOM 1625 N N . ALA A 1 203 ? 10.072 1.829 -47.333 1.00 89.94 203 ALA A N 1
ATOM 1626 C CA . ALA A 1 203 ? 10.905 0.839 -46.662 1.00 89.94 203 ALA A CA 1
ATOM 1627 C C . ALA A 1 203 ? 10.220 -0.552 -46.655 1.00 89.94 203 ALA A C 1
ATOM 1629 O O . ALA A 1 203 ? 9.044 -0.649 -46.297 1.00 89.94 203 ALA A O 1
ATOM 1630 N N . PRO A 1 204 ? 10.920 -1.638 -47.035 1.00 84.75 204 PRO A N 1
ATOM 1631 C CA . PRO A 1 204 ? 10.346 -2.990 -47.101 1.00 84.75 204 PRO A CA 1
ATOM 1632 C C . PRO A 1 204 ? 9.894 -3.527 -45.735 1.00 84.75 204 PRO A C 1
ATOM 1634 O O . PRO A 1 204 ? 9.080 -4.442 -45.654 1.00 84.75 204 PRO A O 1
ATOM 1637 N N . GLU A 1 205 ? 10.383 -2.946 -44.641 1.00 80.56 205 GLU A N 1
ATOM 1638 C CA . GLU A 1 205 ? 9.944 -3.236 -43.280 1.00 80.56 205 GLU A CA 1
ATOM 1639 C C . GLU A 1 205 ? 8.451 -2.919 -43.071 1.00 80.56 205 GLU A C 1
ATOM 1641 O O . GLU A 1 205 ? 7.806 -3.540 -42.222 1.00 80.56 205 GLU A O 1
ATOM 1646 N N . TRP A 1 206 ? 7.867 -2.019 -43.879 1.00 85.00 206 TRP A N 1
ATOM 1647 C CA . TRP A 1 206 ? 6.440 -1.701 -43.811 1.00 85.00 206 TRP A CA 1
ATOM 1648 C C . TRP A 1 206 ? 5.539 -2.841 -44.296 1.00 85.00 206 TRP A C 1
ATOM 1650 O O . TRP A 1 206 ? 4.406 -2.937 -43.816 1.00 85.00 206 TRP A O 1
ATOM 1660 N N . ASP A 1 207 ? 6.037 -3.750 -45.142 1.00 88.81 207 ASP A N 1
ATOM 1661 C CA . ASP A 1 207 ? 5.264 -4.885 -45.672 1.00 88.81 207 ASP A CA 1
ATOM 1662 C C . ASP A 1 207 ? 4.784 -5.836 -44.555 1.00 88.81 207 ASP A C 1
ATOM 1664 O O . ASP A 1 207 ? 3.759 -6.508 -44.687 1.00 88.81 207 ASP A O 1
ATOM 1668 N N . GLY A 1 208 ? 5.484 -5.865 -43.413 1.00 82.62 208 GLY A N 1
ATOM 1669 C CA . GLY A 1 208 ? 5.115 -6.654 -42.233 1.00 82.62 208 GLY A CA 1
ATOM 1670 C C . GLY A 1 208 ? 4.130 -5.967 -41.277 1.00 82.62 208 GLY A C 1
ATOM 1671 O O . GLY A 1 208 ? 3.602 -6.615 -40.368 1.00 82.62 208 GLY A O 1
ATOM 1672 N N . THR A 1 209 ? 3.844 -4.677 -41.467 1.00 82.19 209 THR A N 1
ATOM 1673 C CA . THR A 1 209 ? 3.143 -3.845 -40.469 1.00 82.19 209 THR A CA 1
ATOM 1674 C C . THR A 1 209 ? 1.724 -4.315 -40.208 1.00 82.19 209 THR A C 1
ATOM 1676 O O . THR A 1 209 ? 1.287 -4.354 -39.062 1.00 82.19 209 THR A O 1
ATOM 1679 N N . GLU A 1 210 ? 1.000 -4.734 -41.246 1.00 84.56 210 GLU A N 1
ATOM 1680 C CA . GLU A 1 210 ? -0.363 -5.243 -41.077 1.00 84.56 210 GLU A CA 1
ATOM 1681 C C . GLU A 1 210 ? -0.405 -6.523 -40.234 1.00 84.56 210 GLU A C 1
ATOM 1683 O O . GLU A 1 210 ? -1.342 -6.718 -39.458 1.00 84.56 210 GLU A O 1
ATOM 1688 N N . SER A 1 211 ? 0.603 -7.393 -40.366 1.00 84.69 211 SER A N 1
ATOM 1689 C CA . SER A 1 211 ? 0.709 -8.611 -39.555 1.00 84.69 211 SER A CA 1
ATOM 1690 C C . SER A 1 211 ? 1.059 -8.286 -38.103 1.00 84.69 211 SER A C 1
ATOM 1692 O O . SER A 1 211 ? 0.370 -8.740 -37.196 1.00 84.69 211 SER A O 1
ATOM 1694 N N . PHE A 1 212 ? 2.017 -7.385 -37.885 1.00 80.12 212 PHE A N 1
ATOM 1695 C CA . PHE A 1 212 ? 2.398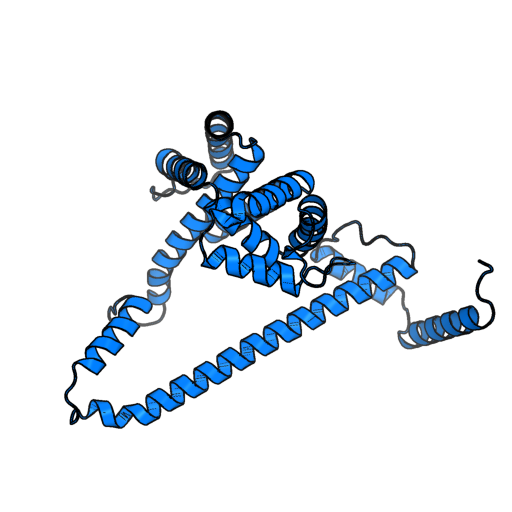 -6.924 -36.554 1.00 80.12 212 PHE A CA 1
ATOM 1696 C C . PHE A 1 212 ? 1.244 -6.226 -35.818 1.00 80.12 212 PHE A C 1
ATOM 1698 O O . PHE A 1 212 ? 0.970 -6.528 -34.658 1.00 80.12 212 PHE A O 1
ATOM 1705 N N . VAL A 1 213 ? 0.516 -5.327 -36.494 1.00 83.00 213 VAL A N 1
ATOM 1706 C CA . VAL A 1 213 ? -0.665 -4.654 -35.926 1.00 83.00 213 VAL A CA 1
ATOM 1707 C C . VAL A 1 213 ? -1.739 -5.673 -35.556 1.00 83.00 213 VAL A C 1
ATOM 1709 O O . VAL A 1 213 ? -2.348 -5.559 -34.492 1.00 83.00 213 VAL A O 1
ATOM 1712 N N . ARG A 1 214 ? -1.963 -6.682 -36.401 1.00 89.19 214 ARG A N 1
ATOM 1713 C CA . ARG A 1 214 ? -2.923 -7.757 -36.130 1.00 89.19 214 ARG A CA 1
ATOM 1714 C C . ARG A 1 214 ? -2.525 -8.577 -34.905 1.00 89.19 214 ARG A C 1
ATOM 1716 O O . ARG A 1 214 ? -3.381 -8.837 -34.063 1.00 89.19 214 ARG A O 1
ATOM 1723 N N . ASP A 1 215 ? -1.252 -8.934 -34.779 1.00 82.00 215 ASP A N 1
ATOM 1724 C CA . ASP A 1 215 ? -0.744 -9.714 -33.647 1.00 82.00 215 ASP A CA 1
ATOM 1725 C C . ASP A 1 215 ? -0.803 -8.908 -32.342 1.00 82.00 215 ASP A C 1
ATOM 1727 O O . ASP A 1 215 ? -1.254 -9.420 -31.317 1.00 82.00 215 ASP A O 1
ATOM 1731 N N . LEU A 1 216 ? -0.466 -7.613 -32.382 1.00 75.88 216 LEU A N 1
ATOM 1732 C CA . LEU A 1 216 ? -0.648 -6.710 -31.242 1.00 75.88 216 LEU A CA 1
ATOM 1733 C C . LEU A 1 216 ? -2.117 -6.579 -30.832 1.00 75.88 216 LEU A C 1
ATOM 1735 O O . LEU A 1 216 ? -2.430 -6.594 -29.641 1.00 75.88 216 LEU A O 1
ATOM 1739 N N . GLN A 1 217 ? -3.032 -6.457 -31.796 1.00 84.94 217 GLN A N 1
ATOM 1740 C CA . GLN A 1 217 ? -4.468 -6.414 -31.517 1.00 84.94 217 GLN A CA 1
ATOM 1741 C C . GLN A 1 217 ? -4.966 -7.729 -30.908 1.00 84.94 217 GLN A C 1
ATOM 1743 O O . GLN A 1 217 ? -5.771 -7.697 -29.974 1.00 84.94 217 GLN A O 1
ATOM 1748 N N . ALA A 1 218 ? -4.474 -8.873 -31.392 1.00 87.00 218 ALA A N 1
ATOM 1749 C CA . ALA A 1 218 ? -4.794 -10.184 -30.839 1.00 87.00 218 ALA A CA 1
ATOM 1750 C C . ALA A 1 218 ? -4.293 -10.322 -29.393 1.00 87.00 218 ALA A C 1
ATOM 1752 O O . ALA A 1 218 ? -5.075 -10.676 -28.510 1.00 87.00 218 ALA A O 1
ATOM 1753 N N . LEU A 1 219 ? -3.040 -9.940 -29.124 1.00 80.56 219 LEU A N 1
ATOM 1754 C CA . LEU A 1 219 ? -2.456 -9.953 -27.781 1.00 80.56 219 LEU A CA 1
ATOM 1755 C C . LEU A 1 219 ? -3.199 -9.010 -26.824 1.00 80.56 219 LEU A C 1
ATOM 1757 O O . LEU A 1 219 ? -3.483 -9.365 -25.679 1.00 80.56 219 LEU A O 1
ATOM 1761 N N . ALA A 1 220 ? -3.564 -7.812 -27.288 1.00 73.94 220 ALA A N 1
ATOM 1762 C CA . ALA A 1 220 ? -4.353 -6.867 -26.503 1.00 73.94 220 ALA A CA 1
ATOM 1763 C C . ALA A 1 220 ? -5.743 -7.432 -26.162 1.00 73.94 220 ALA A C 1
ATOM 1765 O O . ALA A 1 220 ? -6.215 -7.277 -25.032 1.00 73.94 220 ALA A O 1
ATOM 1766 N N . ALA A 1 221 ? -6.393 -8.114 -27.112 1.00 85.00 221 ALA A N 1
ATOM 1767 C CA . ALA A 1 221 ? -7.674 -8.775 -26.888 1.00 85.00 221 ALA A CA 1
ATOM 1768 C C . ALA A 1 221 ? -7.557 -9.938 -25.887 1.00 85.00 221 ALA A C 1
ATOM 1770 O O . ALA A 1 221 ? -8.407 -10.062 -25.001 1.00 85.00 221 ALA A O 1
ATOM 1771 N N . GLU A 1 222 ? -6.494 -10.739 -25.978 1.00 86.31 222 GLU A N 1
ATOM 1772 C CA . GLU A 1 222 ? -6.198 -11.828 -25.044 1.00 86.31 222 GLU A CA 1
ATOM 1773 C C . GLU A 1 222 ? -5.955 -11.300 -23.624 1.00 86.31 222 GLU A C 1
ATOM 1775 O O . GLU A 1 222 ? -6.623 -11.728 -22.682 1.00 86.31 222 GLU A O 1
ATOM 1780 N N . LYS A 1 223 ? -5.103 -10.279 -23.462 1.00 74.12 223 LYS A N 1
ATOM 1781 C CA . LYS A 1 223 ? -4.855 -9.641 -22.159 1.00 74.12 223 LYS A CA 1
ATOM 1782 C C . LYS A 1 223 ? -6.110 -8.997 -21.576 1.00 74.12 223 LYS A C 1
ATOM 1784 O O . LYS A 1 223 ? -6.334 -9.052 -20.365 1.00 74.12 223 LYS A O 1
ATOM 1789 N N . ALA A 1 224 ? -6.961 -8.407 -22.413 1.00 78.81 224 ALA A N 1
ATOM 1790 C CA . ALA A 1 224 ? -8.253 -7.898 -21.969 1.00 78.81 224 ALA A CA 1
ATOM 1791 C C . ALA A 1 224 ? -9.178 -9.030 -21.488 1.00 78.81 224 ALA A C 1
ATOM 1793 O O . ALA A 1 224 ? -9.865 -8.862 -20.478 1.00 78.81 224 ALA A O 1
ATOM 1794 N N . ALA A 1 225 ? -9.196 -10.177 -22.173 1.00 83.06 225 ALA A N 1
ATOM 1795 C CA . ALA A 1 225 ? -9.958 -11.351 -21.754 1.00 83.06 225 ALA A CA 1
ATOM 1796 C C . ALA A 1 225 ? -9.432 -11.933 -20.431 1.00 83.06 225 ALA A C 1
ATOM 1798 O O . ALA A 1 225 ? -10.230 -12.196 -19.532 1.00 83.06 225 ALA A O 1
ATOM 1799 N N . GLU A 1 226 ? -8.111 -12.036 -20.266 1.00 78.25 226 GLU A N 1
ATOM 1800 C CA . GLU A 1 226 ? -7.454 -12.479 -19.029 1.00 78.25 226 GLU A CA 1
ATOM 1801 C C . GLU A 1 226 ? -7.834 -11.582 -17.839 1.00 78.25 226 GLU A C 1
ATOM 1803 O O . GLU A 1 226 ? -8.283 -12.070 -16.801 1.00 78.25 226 GLU A O 1
ATOM 1808 N N . ARG A 1 227 ? -7.753 -10.253 -18.000 1.00 75.88 227 ARG A N 1
ATOM 1809 C CA . ARG A 1 227 ? -8.144 -9.288 -16.954 1.00 75.88 227 ARG A CA 1
ATOM 1810 C C . ARG A 1 227 ? -9.615 -9.420 -16.557 1.00 75.88 227 ARG A C 1
ATOM 1812 O O . ARG A 1 227 ? -9.939 -9.341 -15.368 1.00 75.88 227 ARG A O 1
ATOM 1819 N N . ARG A 1 228 ? -10.513 -9.638 -17.528 1.00 81.62 228 ARG A N 1
ATOM 1820 C CA . ARG A 1 228 ? -11.937 -9.899 -17.252 1.00 81.62 228 ARG A CA 1
ATOM 1821 C C . ARG A 1 228 ? -12.126 -11.214 -16.502 1.00 81.62 228 ARG A C 1
ATOM 1823 O O . ARG A 1 228 ? -12.870 -11.232 -15.529 1.00 81.62 228 ARG A O 1
ATOM 1830 N N . ALA A 1 229 ? -11.439 -12.281 -16.910 1.00 75.38 229 ALA A N 1
ATOM 1831 C CA . ALA A 1 229 ? -11.504 -13.578 -16.241 1.00 75.38 229 ALA A CA 1
ATOM 1832 C C . ALA A 1 229 ? -11.000 -13.492 -14.792 1.00 75.38 229 ALA A C 1
ATOM 1834 O O . ALA A 1 229 ? -11.671 -13.975 -13.884 1.00 75.38 229 ALA A O 1
ATOM 1835 N N . ARG A 1 230 ? -9.879 -12.799 -14.554 1.00 67.25 230 ARG A N 1
ATOM 1836 C CA . ARG A 1 230 ? -9.337 -12.562 -13.207 1.00 67.25 230 ARG A CA 1
ATOM 1837 C C . ARG A 1 230 ? -10.299 -11.756 -12.334 1.00 67.25 230 ARG A C 1
ATOM 1839 O O . ARG A 1 230 ? -10.503 -12.102 -11.176 1.00 67.25 230 ARG A O 1
ATOM 1846 N N . SER A 1 231 ? -10.931 -10.727 -12.902 1.00 65.12 231 SER A N 1
ATOM 1847 C CA . SER A 1 231 ? -11.955 -9.941 -12.199 1.00 65.12 231 SER A CA 1
ATOM 1848 C C . SER A 1 231 ? -13.172 -10.795 -11.833 1.00 65.12 231 SER A C 1
ATOM 1850 O O . SER A 1 231 ? -13.617 -10.764 -10.691 1.00 65.12 231 SER A O 1
ATOM 1852 N N . ALA A 1 232 ? -13.670 -11.606 -12.772 1.00 75.31 232 ALA A N 1
ATOM 1853 C CA . ALA A 1 232 ? -14.792 -12.511 -12.534 1.00 75.31 232 ALA A CA 1
ATOM 1854 C C . ALA A 1 232 ? -14.461 -13.574 -11.474 1.00 75.31 232 ALA A C 1
ATOM 1856 O O . ALA A 1 232 ? -15.294 -13.873 -10.623 1.00 75.31 232 ALA A O 1
ATOM 1857 N N . LEU A 1 233 ? -13.237 -14.113 -11.482 1.00 73.44 233 LEU A N 1
ATOM 1858 C CA . LEU A 1 233 ? -12.771 -15.035 -10.447 1.00 73.44 233 LEU A CA 1
ATOM 1859 C C . LEU A 1 233 ? -12.742 -14.355 -9.073 1.00 73.44 233 LEU A C 1
ATOM 1861 O O . LEU A 1 233 ? -13.230 -14.934 -8.108 1.00 73.44 233 LEU A O 1
ATOM 1865 N N . GLY A 1 234 ? -12.242 -13.119 -8.995 1.00 64.44 234 GLY A N 1
ATOM 1866 C CA . GLY A 1 234 ? -12.278 -12.322 -7.768 1.00 64.44 234 GLY A CA 1
ATOM 1867 C C . GLY A 1 234 ? -13.701 -12.144 -7.231 1.00 64.44 234 GLY A C 1
ATOM 1868 O O . GLY A 1 234 ? -13.946 -12.375 -6.052 1.00 64.44 234 GLY A O 1
ATOM 1869 N N . GLU A 1 235 ? -14.668 -11.831 -8.096 1.00 70.81 235 GLU A N 1
ATOM 1870 C CA . GLU A 1 235 ? -16.083 -11.721 -7.708 1.00 70.81 235 GLU A CA 1
ATOM 1871 C C . GLU A 1 235 ? -16.672 -13.047 -7.201 1.00 70.81 235 GLU A C 1
ATOM 1873 O O . GLU A 1 235 ? -17.465 -13.052 -6.256 1.00 70.81 235 GLU A O 1
ATOM 1878 N N . VAL A 1 236 ? -16.291 -14.178 -7.806 1.00 73.38 236 VAL A N 1
ATOM 1879 C CA . VAL A 1 236 ? -16.702 -15.514 -7.347 1.00 73.38 236 VAL A CA 1
ATOM 1880 C C . VAL A 1 236 ? -16.111 -15.824 -5.974 1.00 73.38 236 VAL A C 1
ATOM 1882 O O . VAL A 1 236 ? -16.845 -16.287 -5.104 1.00 73.38 236 VAL A O 1
ATOM 1885 N N . VAL A 1 237 ? -14.827 -15.529 -5.754 1.00 70.88 237 VAL A N 1
ATOM 1886 C CA . VAL A 1 237 ? -14.161 -15.722 -4.456 1.00 70.88 237 VAL A CA 1
ATOM 1887 C C . VAL A 1 237 ? -14.837 -14.883 -3.374 1.00 70.88 237 VAL A C 1
ATOM 1889 O O . VAL A 1 237 ? -15.201 -15.421 -2.334 1.00 70.88 237 VAL A O 1
ATOM 1892 N N . VAL A 1 238 ? -15.094 -13.599 -3.636 1.00 68.94 238 VAL A N 1
ATOM 1893 C CA . VAL A 1 238 ? -15.802 -12.712 -2.696 1.00 68.94 238 VAL A CA 1
ATOM 1894 C C . VAL A 1 238 ? -17.195 -13.252 -2.363 1.00 68.94 238 VAL A C 1
ATOM 1896 O O . VAL A 1 238 ? -17.599 -13.258 -1.202 1.00 68.94 238 VAL A O 1
ATOM 1899 N N . ARG A 1 239 ? -17.936 -13.745 -3.363 1.00 77.69 239 ARG A N 1
ATOM 1900 C CA . ARG A 1 239 ? -19.268 -14.327 -3.147 1.00 77.69 239 ARG A CA 1
ATOM 1901 C C . ARG A 1 239 ? -19.216 -15.611 -2.322 1.00 77.69 239 ARG A C 1
ATOM 1903 O O . ARG A 1 239 ? -20.085 -15.803 -1.481 1.00 77.69 239 ARG A O 1
ATOM 1910 N N . LEU A 1 240 ? -18.230 -16.473 -2.570 1.00 74.38 240 LEU A N 1
ATOM 1911 C CA . LEU A 1 240 ? -18.020 -17.697 -1.796 1.00 74.38 240 LEU A CA 1
ATOM 1912 C C . LEU A 1 240 ? -17.677 -17.372 -0.345 1.00 74.38 240 LEU A C 1
ATOM 1914 O O . LEU A 1 240 ? -18.303 -17.925 0.549 1.00 74.38 240 LEU A O 1
ATOM 1918 N N . LEU A 1 241 ? -16.752 -16.436 -0.117 1.00 73.94 241 LEU A N 1
ATOM 1919 C CA . LEU A 1 241 ? -16.398 -15.982 1.228 1.00 73.94 241 LEU A CA 1
ATOM 1920 C C . LEU A 1 241 ? -17.623 -15.451 1.972 1.00 73.94 241 LEU A C 1
ATOM 1922 O O . LEU A 1 241 ? -17.868 -15.865 3.097 1.00 73.94 241 LEU A O 1
ATOM 1926 N N . LYS A 1 242 ? -18.438 -14.620 1.313 1.00 76.31 242 LYS A N 1
ATOM 1927 C CA . LYS A 1 242 ? -19.685 -14.122 1.896 1.00 76.31 242 LYS A CA 1
ATOM 1928 C C . LYS A 1 242 ? -20.686 -15.241 2.201 1.00 76.31 242 LYS A C 1
ATOM 1930 O O . LYS A 1 242 ? -21.289 -15.229 3.262 1.00 76.31 242 LYS A O 1
ATOM 1935 N N . GLY A 1 243 ? -20.851 -16.211 1.299 1.00 80.50 243 GLY A N 1
ATOM 1936 C CA . GLY A 1 243 ? -21.715 -17.371 1.545 1.00 80.50 243 GLY A CA 1
ATOM 1937 C C . GLY A 1 243 ? -21.257 -18.185 2.756 1.00 80.50 243 GLY A C 1
ATOM 1938 O O . GLY A 1 243 ? -22.076 -18.549 3.591 1.00 80.50 243 GLY A O 1
ATOM 1939 N N . CYS A 1 244 ? -19.946 -18.392 2.901 1.00 77.25 244 CYS A N 1
ATOM 1940 C CA . CYS A 1 244 ? -19.377 -19.036 4.082 1.00 77.25 244 CYS A CA 1
ATOM 1941 C C . CYS A 1 244 ? -19.597 -18.208 5.359 1.00 77.25 244 CYS A C 1
ATOM 1943 O O . CYS A 1 244 ? -19.914 -18.782 6.395 1.00 77.25 244 CYS A O 1
ATOM 1945 N N . GLU A 1 245 ? -19.439 -16.881 5.305 1.00 76.00 245 GLU A N 1
ATOM 1946 C CA . GLU A 1 245 ? -19.732 -15.989 6.439 1.00 76.00 245 GLU A CA 1
ATOM 1947 C C . GLU A 1 245 ? -21.213 -16.072 6.850 1.00 76.00 245 GLU A C 1
ATOM 1949 O O . GLU A 1 245 ? -21.506 -16.207 8.038 1.00 76.00 245 GLU A O 1
ATOM 1954 N N . ASP A 1 246 ? -22.136 -16.045 5.883 1.00 74.25 246 ASP A N 1
ATOM 1955 C CA . ASP A 1 246 ? -23.581 -16.146 6.120 1.00 74.25 246 ASP A CA 1
ATOM 1956 C C . ASP A 1 246 ? -23.955 -17.508 6.746 1.00 74.25 246 ASP A C 1
ATOM 1958 O O . ASP A 1 246 ? -24.733 -17.557 7.704 1.00 74.25 246 ASP A O 1
ATOM 1962 N N . ASP A 1 247 ? -23.369 -18.608 6.255 1.00 76.19 247 ASP A N 1
ATOM 1963 C CA . ASP A 1 247 ? -23.577 -19.957 6.797 1.00 76.19 247 ASP A CA 1
ATOM 1964 C C . ASP A 1 247 ? -23.024 -20.085 8.225 1.00 76.19 247 ASP A C 1
ATOM 1966 O O . ASP A 1 247 ? -23.709 -20.589 9.117 1.00 76.19 247 ASP A O 1
ATOM 1970 N N . LEU A 1 248 ? -21.806 -19.595 8.482 1.00 75.94 248 LEU A N 1
ATOM 1971 C CA . LEU A 1 248 ? -21.220 -19.587 9.828 1.00 75.94 248 LEU A CA 1
ATOM 1972 C C . LEU A 1 248 ? -22.093 -18.788 10.801 1.00 75.94 248 LEU A C 1
ATOM 1974 O O . LEU A 1 248 ? -22.419 -19.277 11.886 1.00 75.94 248 LEU A O 1
ATOM 1978 N N . HIS A 1 249 ? -22.556 -17.613 10.375 1.00 74.19 249 HIS A N 1
ATOM 1979 C CA . HIS A 1 249 ? -23.459 -16.785 11.162 1.00 74.19 249 HIS A CA 1
ATOM 1980 C C . HIS A 1 249 ? -24.796 -17.493 11.440 1.00 74.19 249 HIS A C 1
ATOM 1982 O O . HIS A 1 249 ? -25.310 -17.414 12.557 1.00 74.19 249 HIS A O 1
ATOM 1988 N N . PHE A 1 250 ? -25.356 -18.228 10.471 1.00 75.69 250 PHE A N 1
ATOM 1989 C CA . PHE A 1 250 ? -26.559 -19.044 10.681 1.00 75.69 250 PHE A CA 1
ATOM 1990 C C . PHE A 1 250 ? -26.374 -20.078 11.805 1.00 75.69 250 PHE A C 1
ATOM 1992 O O . PHE A 1 250 ? -27.298 -20.308 12.588 1.00 75.69 250 PHE A O 1
ATOM 1999 N N . PHE A 1 251 ? -25.175 -20.648 11.945 1.00 75.81 251 PHE A N 1
ATOM 2000 C CA . PHE A 1 251 ? -24.832 -21.573 13.031 1.00 75.81 251 PHE A CA 1
ATOM 2001 C C . PHE A 1 251 ? -24.363 -20.888 14.326 1.00 75.81 251 PHE A C 1
ATOM 2003 O O . PHE A 1 251 ? -23.965 -21.579 15.266 1.00 75.81 251 PHE A O 1
ATOM 2010 N N . GLY A 1 252 ? -24.415 -19.554 14.411 1.00 78.31 252 GLY A N 1
ATOM 2011 C CA . GLY A 1 252 ? -23.924 -18.799 15.568 1.00 78.31 252 GLY A CA 1
ATOM 2012 C C . GLY A 1 252 ? -22.407 -18.893 15.752 1.00 78.31 252 GLY A C 1
ATOM 2013 O O . GLY A 1 252 ? -21.913 -18.726 16.867 1.00 78.31 252 GLY A O 1
ATOM 2014 N N . MET A 1 253 ? -21.677 -19.208 14.680 1.00 75.00 253 MET A N 1
ATOM 2015 C CA . MET A 1 253 ? -20.222 -19.203 14.648 1.00 75.00 253 MET A CA 1
ATOM 2016 C C . MET A 1 253 ? -19.759 -17.860 14.090 1.00 75.00 253 MET A C 1
ATOM 2018 O O . MET A 1 253 ? -20.107 -17.489 12.971 1.00 75.00 253 MET A O 1
ATOM 2022 N N . ASP A 1 254 ? -18.953 -17.132 14.856 1.00 72.19 254 ASP A N 1
ATOM 2023 C CA . ASP A 1 254 ? -18.234 -15.989 14.307 1.00 72.19 254 ASP A CA 1
ATOM 2024 C C . ASP A 1 254 ? -17.110 -16.504 13.401 1.00 72.19 254 ASP A C 1
ATOM 2026 O O . ASP A 1 254 ? -16.436 -17.481 13.729 1.00 72.19 254 ASP A O 1
ATOM 2030 N N . ALA A 1 255 ? -16.826 -15.806 12.298 1.00 66.00 255 ALA A N 1
ATOM 2031 C CA . ALA A 1 255 ? -15.658 -16.063 11.439 1.00 66.00 255 ALA A CA 1
ATOM 2032 C C . ALA A 1 255 ? -14.301 -15.786 12.146 1.00 66.00 255 ALA A C 1
ATOM 2034 O O . ALA A 1 255 ? -13.261 -15.610 11.508 1.00 66.00 255 ALA A O 1
ATOM 2035 N N . GLY A 1 256 ? -14.316 -15.695 13.477 1.00 56.16 256 GLY A N 1
ATOM 2036 C CA . GLY A 1 256 ? -13.230 -15.291 14.351 1.00 56.16 256 GLY A CA 1
ATOM 2037 C C . GLY A 1 256 ? -12.279 -16.433 14.674 1.00 56.16 256 GLY A C 1
ATOM 2038 O O . GLY A 1 256 ? -12.305 -16.957 15.775 1.00 56.16 256 GLY A O 1
ATOM 2039 N N . GLU A 1 257 ? -11.459 -16.790 13.693 1.00 52.12 257 GLU A N 1
ATOM 2040 C CA . GLU A 1 257 ? -10.029 -17.122 13.781 1.00 52.12 257 GLU A CA 1
ATOM 2041 C C . GLU A 1 257 ? -9.655 -17.686 12.409 1.00 52.12 257 GLU A C 1
ATOM 2043 O O . GLU A 1 257 ? -10.233 -18.671 11.948 1.00 52.12 257 GLU A O 1
ATOM 2048 N N . ARG A 1 258 ? -8.724 -17.028 11.702 1.00 51.78 258 ARG A N 1
ATOM 2049 C CA . ARG A 1 258 ? -8.205 -17.541 10.429 1.00 51.78 258 ARG A CA 1
ATOM 2050 C C . ARG A 1 258 ? -7.558 -18.895 10.708 1.00 51.78 258 ARG A C 1
ATOM 2052 O O . ARG A 1 258 ? -6.425 -18.948 11.176 1.00 51.78 258 ARG A O 1
ATOM 2059 N N . VAL A 1 259 ? -8.272 -19.976 10.414 1.00 52.00 259 VAL A N 1
ATOM 2060 C CA . VAL A 1 259 ? -7.702 -21.317 10.467 1.00 52.00 259 VAL A CA 1
ATOM 2061 C C . VAL A 1 259 ? -6.613 -21.388 9.392 1.00 52.00 259 VAL A C 1
ATOM 2063 O O . VAL A 1 259 ? -6.907 -21.131 8.219 1.00 52.00 259 VAL A O 1
ATOM 2066 N N . PRO A 1 260 ? -5.353 -21.696 9.746 1.00 53.97 260 PRO A N 1
ATOM 2067 C CA . PRO A 1 260 ? -4.285 -21.842 8.769 1.00 53.97 260 PRO A CA 1
ATOM 2068 C C . PRO A 1 260 ? -4.698 -22.822 7.667 1.00 53.97 260 PRO A C 1
ATOM 2070 O O . PRO A 1 260 ? -5.270 -23.873 7.949 1.00 53.97 260 PRO A O 1
ATOM 2073 N N . LEU A 1 261 ? -4.365 -22.530 6.405 1.00 49.62 261 LEU A N 1
ATOM 2074 C CA . LEU A 1 261 ? -4.762 -23.360 5.253 1.00 49.62 261 LEU A CA 1
ATOM 2075 C C . LEU A 1 261 ? -4.373 -24.847 5.407 1.00 49.62 261 LEU A C 1
ATOM 2077 O O . LEU A 1 261 ? -5.022 -25.729 4.851 1.00 49.62 261 LEU A O 1
ATOM 2081 N N . LYS A 1 262 ? -3.318 -25.121 6.187 1.00 56.84 262 LYS A N 1
ATOM 2082 C CA . LYS A 1 262 ? -2.863 -26.474 6.537 1.00 56.84 262 LYS A CA 1
ATOM 2083 C C . LYS A 1 262 ? -3.875 -27.243 7.396 1.00 56.84 262 LYS A C 1
ATOM 2085 O O . LYS A 1 262 ? -4.027 -28.442 7.208 1.00 56.84 262 LYS A O 1
ATOM 2090 N N . GLU A 1 263 ? -4.585 -26.559 8.286 1.00 49.34 263 GLU A N 1
ATOM 2091 C CA . GLU A 1 263 ? -5.604 -27.139 9.170 1.00 49.34 263 GLU A CA 1
ATOM 2092 C C . GLU A 1 263 ? -6.984 -27.202 8.495 1.00 49.34 263 GLU A C 1
ATOM 2094 O O . GLU A 1 263 ? -7.801 -28.062 8.827 1.00 49.34 263 GLU A O 1
ATOM 2099 N N . ALA A 1 264 ? -7.233 -26.359 7.485 1.00 54.19 264 ALA A N 1
ATOM 2100 C CA . ALA A 1 264 ? -8.470 -26.384 6.701 1.00 54.19 264 ALA A CA 1
ATOM 2101 C C . ALA A 1 264 ? -8.693 -27.737 5.995 1.00 54.19 264 ALA A C 1
ATOM 2103 O O . ALA A 1 264 ? -9.820 -28.227 5.942 1.00 54.19 264 ALA A O 1
ATOM 2104 N N . GLY A 1 265 ? -7.624 -28.381 5.510 1.00 59.22 265 GLY A N 1
ATOM 2105 C CA . GLY A 1 265 ? -7.699 -29.725 4.923 1.00 59.22 265 GLY A CA 1
ATOM 2106 C C . GLY A 1 265 ? -8.063 -30.812 5.942 1.00 59.22 265 GLY A C 1
ATOM 2107 O O . GLY A 1 265 ? -8.830 -31.723 5.631 1.00 59.22 265 GLY A O 1
ATOM 2108 N N . GLU A 1 266 ? -7.574 -30.698 7.179 1.00 65.12 266 GLU A N 1
ATOM 2109 C CA . GLU A 1 266 ? -7.910 -31.629 8.264 1.00 65.12 266 GLU A CA 1
ATOM 2110 C C . GLU A 1 266 ? -9.349 -31.438 8.757 1.00 65.12 266 GLU A C 1
ATOM 2112 O O . GLU A 1 266 ? -10.038 -32.413 9.067 1.00 65.12 266 GLU A O 1
ATOM 2117 N N . LEU A 1 267 ? -9.831 -30.193 8.791 1.00 54.22 267 LEU A N 1
ATOM 2118 C CA . LEU A 1 267 ? -11.228 -29.871 9.082 1.00 54.22 267 LEU A CA 1
ATOM 2119 C C . LEU A 1 267 ? -12.168 -30.357 7.978 1.00 54.22 267 LEU A C 1
ATOM 2121 O O . LEU A 1 267 ? -13.185 -30.966 8.299 1.00 54.22 267 LEU A O 1
ATOM 2125 N N . ALA A 1 268 ? -11.812 -30.183 6.702 1.00 55.03 268 ALA A N 1
ATOM 2126 C CA . ALA A 1 268 ? -12.572 -30.741 5.582 1.00 55.03 268 ALA A CA 1
ATOM 2127 C C . ALA A 1 268 ? -12.661 -32.275 5.678 1.00 55.03 268 ALA A C 1
ATOM 2129 O O . ALA A 1 268 ? -13.750 -32.837 5.594 1.00 55.03 268 ALA A O 1
ATOM 2130 N N . GLY A 1 269 ? -11.550 -32.950 5.997 1.00 60.81 269 GLY A N 1
ATOM 2131 C CA . GLY A 1 269 ? -11.544 -34.394 6.253 1.00 60.81 269 GLY A CA 1
ATOM 2132 C C . GLY A 1 269 ? -12.385 -34.813 7.471 1.00 60.81 269 GLY A C 1
ATOM 2133 O O . GLY A 1 269 ? -13.005 -35.880 7.463 1.00 60.81 269 GLY A O 1
ATOM 2134 N N . LYS A 1 270 ? -12.464 -33.980 8.519 1.00 60.69 270 LYS A N 1
ATOM 2135 C CA . LYS A 1 270 ? -13.367 -34.196 9.666 1.00 60.69 270 LYS A CA 1
ATOM 2136 C C . LYS A 1 270 ? -14.840 -34.026 9.287 1.00 60.69 270 LYS A C 1
ATOM 2138 O O . LYS A 1 270 ? -15.661 -34.813 9.740 1.00 60.69 270 LYS A O 1
ATOM 2143 N N . VAL A 1 271 ? -15.175 -33.057 8.437 1.00 57.88 271 VAL A N 1
ATOM 2144 C CA . VAL A 1 271 ? -16.542 -32.863 7.924 1.00 57.88 271 VAL A CA 1
ATOM 2145 C C . VAL A 1 271 ? -16.960 -34.032 7.024 1.00 57.88 271 VAL A C 1
ATOM 2147 O O . VAL A 1 271 ? -18.047 -34.578 7.209 1.00 57.88 271 VAL A O 1
ATOM 2150 N N . ASP A 1 272 ? -16.073 -34.497 6.142 1.00 58.47 272 ASP A N 1
ATOM 2151 C CA . ASP A 1 272 ? -16.324 -35.665 5.287 1.00 58.47 272 ASP A CA 1
ATOM 2152 C C . ASP A 1 272 ? -16.453 -36.967 6.102 1.00 58.47 272 ASP A C 1
ATOM 2154 O O . ASP A 1 272 ? -17.302 -37.815 5.816 1.00 58.47 272 ASP A O 1
ATOM 2158 N N . SER A 1 273 ? -15.654 -37.126 7.165 1.00 55.41 273 SER A N 1
ATOM 2159 C CA . SER A 1 273 ? -15.714 -38.300 8.054 1.00 55.41 273 SER A CA 1
ATOM 2160 C C . SER A 1 273 ? -16.870 -38.273 9.057 1.00 55.41 273 SER A C 1
ATOM 2162 O O . SER A 1 273 ? -17.257 -39.332 9.555 1.00 55.41 273 SER A O 1
ATOM 2164 N N . LEU A 1 274 ? -17.489 -37.111 9.295 1.00 57.44 274 LEU A N 1
ATOM 2165 C CA . LEU A 1 274 ? -18.765 -37.001 10.010 1.00 57.44 274 LEU A CA 1
ATOM 2166 C C . LEU A 1 274 ? -19.957 -37.521 9.184 1.00 57.44 274 LEU A C 1
ATOM 2168 O O . LEU A 1 274 ? -21.075 -37.575 9.695 1.00 57.44 274 LEU A O 1
ATOM 2172 N N . GLY A 1 275 ? -19.733 -37.986 7.947 1.00 47.03 275 GLY A N 1
ATOM 2173 C CA . GLY A 1 275 ? -20.667 -38.870 7.247 1.00 47.03 275 GLY A CA 1
ATOM 2174 C C . GLY A 1 275 ? -21.992 -38.215 6.857 1.00 47.03 275 GLY A C 1
ATOM 2175 O O . GLY A 1 275 ? -23.004 -38.903 6.704 1.00 47.03 275 GLY A O 1
ATOM 2176 N N . GLY A 1 276 ? -22.007 -36.893 6.686 1.00 50.56 276 GLY A N 1
ATOM 2177 C CA . GLY A 1 276 ? -23.161 -36.182 6.157 1.00 50.56 276 GLY A CA 1
ATOM 2178 C C . GLY A 1 276 ? -23.325 -36.492 4.676 1.00 50.56 276 GLY A C 1
ATOM 2179 O O . GLY A 1 276 ? -22.687 -35.862 3.842 1.00 50.56 276 GLY A O 1
ATOM 2180 N N . ASN A 1 277 ? -24.187 -37.454 4.336 1.00 55.12 277 ASN A N 1
ATOM 2181 C CA . ASN A 1 277 ? -24.686 -37.617 2.973 1.00 55.12 277 ASN A CA 1
ATOM 2182 C C . ASN A 1 277 ? -25.125 -36.224 2.464 1.00 55.12 277 ASN A C 1
ATOM 2184 O O . ASN A 1 277 ? -26.065 -35.666 3.038 1.00 55.12 277 ASN A O 1
ATOM 2188 N N . PRO A 1 278 ? -24.482 -35.635 1.438 1.00 54.53 278 PRO A N 1
ATOM 2189 C CA . PRO A 1 278 ? -24.769 -34.263 1.012 1.00 54.53 278 PRO A CA 1
ATOM 2190 C C . PRO A 1 278 ? -26.236 -34.085 0.588 1.00 54.53 278 PRO A C 1
ATOM 2192 O O . PRO A 1 278 ? -26.805 -33.007 0.756 1.00 54.53 278 PRO A O 1
ATOM 2195 N N . ALA A 1 279 ? -26.892 -35.168 0.152 1.00 54.19 279 ALA A N 1
ATOM 2196 C CA . ALA A 1 279 ? -28.330 -35.191 -0.104 1.00 54.19 279 ALA A CA 1
ATOM 2197 C C . ALA A 1 279 ? -29.172 -35.003 1.175 1.00 54.19 279 ALA A C 1
ATOM 2199 O O . ALA A 1 279 ? -30.178 -34.304 1.148 1.00 54.19 279 ALA A O 1
ATOM 2200 N N . GLY A 1 280 ? -28.743 -35.565 2.309 1.00 52.59 280 GLY A N 1
ATOM 2201 C CA . GLY A 1 280 ? -29.427 -35.424 3.598 1.00 52.59 280 GLY A CA 1
ATOM 2202 C C . GLY A 1 280 ? -29.250 -34.042 4.228 1.00 52.59 280 GLY A C 1
ATOM 2203 O O . GLY A 1 280 ? -30.167 -33.549 4.880 1.00 52.59 280 GLY A O 1
ATOM 2204 N N . VAL A 1 281 ? -28.112 -33.379 3.989 1.00 53.31 281 VAL A N 1
ATOM 2205 C CA . VAL A 1 281 ? -27.888 -31.994 4.440 1.00 53.31 281 VAL A CA 1
ATOM 2206 C C . VAL A 1 281 ? -28.788 -31.029 3.670 1.00 53.31 281 VAL A C 1
ATOM 2208 O O . VAL A 1 281 ? -29.415 -30.175 4.294 1.00 53.31 281 VAL A O 1
ATOM 2211 N N . GLN A 1 282 ? -28.938 -31.210 2.351 1.00 54.03 282 GLN A N 1
ATOM 2212 C CA . GLN A 1 282 ? -29.875 -30.429 1.530 1.00 54.03 282 GLN A CA 1
ATOM 2213 C C . GLN A 1 282 ? -31.342 -30.668 1.920 1.00 54.03 282 GLN A C 1
ATOM 2215 O O . GLN A 1 282 ? -32.130 -29.726 1.980 1.00 54.03 282 GLN A O 1
ATOM 2220 N N . GLU A 1 283 ? -31.720 -31.907 2.241 1.00 56.19 283 GLU A N 1
ATOM 2221 C CA . GLU A 1 283 ? -33.088 -32.235 2.668 1.00 56.19 283 GLU A CA 1
ATOM 2222 C C . GLU A 1 283 ? -33.399 -31.713 4.084 1.00 56.19 283 GLU A C 1
ATOM 2224 O O . GLU A 1 283 ? -34.509 -31.250 4.354 1.00 56.19 283 GLU A O 1
ATOM 2229 N N . SER A 1 284 ? -32.406 -31.724 4.980 1.00 55.72 284 SER A N 1
ATOM 2230 C CA . SER A 1 284 ? -32.507 -31.168 6.334 1.00 55.72 284 SER A CA 1
ATOM 2231 C C . SER A 1 284 ? -32.569 -29.639 6.328 1.00 55.72 284 SER A C 1
ATOM 2233 O O . SER A 1 284 ? -33.378 -29.065 7.053 1.00 55.72 284 SER A O 1
ATOM 2235 N N . THR A 1 285 ? -31.766 -28.967 5.495 1.00 55.75 285 THR A N 1
ATOM 2236 C CA . THR A 1 285 ? -31.834 -27.501 5.331 1.00 55.75 285 THR A CA 1
ATOM 2237 C C . THR A 1 285 ? -33.136 -27.073 4.664 1.00 55.75 285 THR A C 1
ATOM 2239 O O . THR A 1 285 ? -33.758 -26.119 5.127 1.00 55.75 285 THR A O 1
ATOM 2242 N N . ALA A 1 286 ? -33.620 -27.809 3.657 1.00 62.81 286 ALA A N 1
ATOM 2243 C CA . ALA A 1 286 ? -34.926 -27.556 3.050 1.00 62.81 286 ALA A CA 1
ATOM 2244 C C . ALA A 1 286 ? -36.080 -27.725 4.057 1.00 62.81 286 ALA A C 1
ATOM 2246 O O . ALA A 1 286 ? -36.970 -26.875 4.114 1.00 62.81 286 ALA A O 1
ATOM 2247 N N . ARG A 1 287 ? -36.043 -28.768 4.904 1.00 65.69 287 ARG A N 1
ATOM 2248 C CA . ARG A 1 287 ? -37.028 -28.956 5.985 1.00 65.69 287 ARG A CA 1
ATOM 2249 C C . ARG A 1 287 ? -36.970 -27.855 7.037 1.00 65.69 287 ARG A C 1
ATOM 2251 O O . ARG A 1 287 ? -38.021 -27.326 7.377 1.00 65.69 287 ARG A O 1
ATOM 2258 N N . ALA A 1 288 ? -35.780 -27.480 7.507 1.00 60.38 288 ALA A N 1
ATOM 2259 C CA . ALA A 1 288 ? -35.619 -26.412 8.494 1.00 60.38 2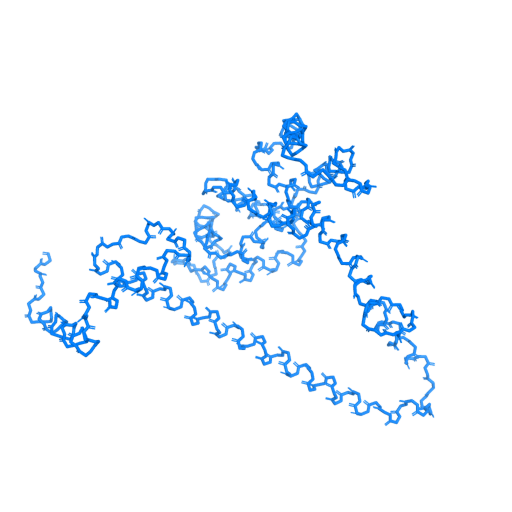88 ALA A CA 1
ATOM 2260 C C . ALA A 1 288 ? -36.129 -25.060 7.960 1.00 60.38 288 ALA A C 1
ATOM 2262 O O . ALA A 1 288 ? -36.816 -24.326 8.669 1.00 60.38 288 ALA A O 1
ATOM 2263 N N . HIS A 1 289 ? -35.880 -24.760 6.680 1.00 61.16 289 HIS A N 1
ATOM 2264 C CA . HIS A 1 289 ? -36.417 -23.565 6.022 1.00 61.16 289 HIS A CA 1
ATOM 2265 C C . HIS A 1 289 ? -37.944 -23.578 5.896 1.00 61.16 289 HIS A C 1
ATOM 2267 O O . HIS A 1 289 ? -38.589 -22.529 5.985 1.00 61.16 289 HIS A O 1
ATOM 2273 N N . GLU A 1 290 ? -38.536 -24.747 5.654 1.00 67.62 290 GLU A N 1
ATOM 2274 C CA . GLU A 1 290 ? -39.985 -24.887 5.546 1.00 67.62 290 GLU A CA 1
ATOM 2275 C C . GLU A 1 290 ? -40.681 -24.853 6.914 1.00 67.62 290 GLU A C 1
ATOM 2277 O O . GLU A 1 290 ? -41.773 -24.298 7.034 1.00 67.62 290 GLU A O 1
ATOM 2282 N N . GLU A 1 291 ? -40.028 -25.359 7.958 1.00 65.88 291 GLU A N 1
ATOM 2283 C CA . GLU A 1 291 ? -40.494 -25.285 9.344 1.00 65.88 291 GLU A CA 1
ATOM 2284 C C . GLU A 1 291 ? -40.437 -23.844 9.879 1.00 65.88 291 GLU A C 1
ATOM 2286 O O . GLU A 1 291 ? -41.430 -23.354 10.414 1.00 65.88 291 GLU A O 1
ATOM 2291 N N . TYR A 1 292 ? -39.364 -23.100 9.582 1.00 63.53 292 TYR A N 1
ATOM 2292 C CA . TYR A 1 292 ? -39.253 -21.668 9.895 1.00 63.53 292 TYR A CA 1
ATOM 2293 C C . TYR A 1 292 ? -40.323 -20.809 9.195 1.00 63.53 292 TYR A C 1
ATOM 2295 O O . TYR A 1 292 ? -40.790 -19.811 9.740 1.00 63.53 292 TYR A O 1
ATOM 2303 N N . ARG A 1 293 ? -40.757 -21.190 7.984 1.00 68.31 293 ARG A N 1
ATOM 2304 C CA . ARG A 1 293 ? -41.883 -20.523 7.303 1.00 68.31 293 ARG A CA 1
ATOM 2305 C C . ARG A 1 293 ? -43.237 -20.823 7.940 1.00 68.31 293 ARG A C 1
ATOM 2307 O O . ARG A 1 293 ? -44.152 -20.018 7.774 1.00 68.31 293 ARG A O 1
ATOM 2314 N N . ARG A 1 294 ? -43.395 -21.983 8.582 1.00 71.19 294 ARG A N 1
ATOM 2315 C CA . ARG A 1 294 ? -44.663 -22.399 9.200 1.00 71.19 294 ARG A CA 1
ATOM 2316 C C . ARG A 1 294 ? -44.852 -21.803 10.586 1.00 71.19 294 ARG A C 1
ATOM 2318 O O . ARG A 1 294 ? -45.969 -21.401 10.885 1.00 71.19 294 ARG A O 1
ATOM 2325 N N . ASP A 1 295 ? -43.785 -21.721 11.371 1.00 60.88 295 ASP A N 1
ATOM 2326 C CA . ASP A 1 295 ? -43.803 -21.135 12.712 1.00 60.88 295 ASP A CA 1
ATOM 2327 C C . ASP A 1 295 ? -42.596 -20.199 12.883 1.00 60.88 295 ASP A C 1
ATOM 2329 O O . ASP A 1 295 ? -41.573 -20.575 13.465 1.00 60.88 295 ASP A O 1
ATOM 2333 N N . PRO A 1 296 ? -42.659 -18.972 12.332 1.00 53.25 296 PRO A N 1
ATOM 2334 C CA . PRO A 1 296 ? -41.622 -17.993 12.597 1.00 53.25 296 PRO A CA 1
ATOM 2335 C C . PRO A 1 296 ? -41.645 -17.662 14.098 1.00 53.25 296 PRO A C 1
ATOM 2337 O O . PRO A 1 296 ? -42.720 -17.382 14.642 1.00 53.25 296 PRO A O 1
ATOM 2340 N N . PRO A 1 297 ? -40.493 -17.693 14.790 1.00 51.94 297 PRO A N 1
ATOM 2341 C CA . PRO A 1 297 ? -40.443 -17.370 16.207 1.00 51.94 297 PRO A CA 1
ATOM 2342 C C . PRO A 1 297 ? -41.016 -15.968 16.435 1.00 51.94 297 PRO A C 1
ATOM 2344 O O . PRO A 1 297 ? -40.726 -15.036 15.682 1.00 51.94 297 PRO A O 1
ATOM 2347 N N . ALA A 1 298 ? -41.871 -15.841 17.453 1.00 54.44 298 ALA A N 1
ATOM 2348 C CA . ALA A 1 298 ? -42.495 -14.574 17.806 1.00 54.44 298 ALA A CA 1
ATOM 2349 C C . ALA A 1 298 ? -41.414 -13.520 18.097 1.00 54.44 298 ALA A C 1
ATOM 2351 O O . ALA A 1 298 ? -40.486 -13.784 18.864 1.00 54.44 298 ALA A O 1
ATOM 2352 N N . ALA A 1 299 ? -41.548 -12.370 17.433 1.00 51.53 299 ALA A N 1
ATOM 2353 C CA . ALA A 1 299 ? -40.639 -11.229 17.521 1.00 51.53 299 ALA A CA 1
ATOM 2354 C C . ALA A 1 299 ? -40.621 -10.579 18.912 1.00 51.53 299 ALA A C 1
ATOM 2356 O O . ALA A 1 299 ? -41.693 -10.542 19.563 1.00 51.53 299 ALA A O 1
#

Sequence (299 aa):
MDKFALLDKLFTLLEKTIDKELCKLIVWRALEFRPRATEENRRKLDYAITRLIDIKGFRNPLSAPLPILTRELVDVAMKMDIVMEDVLDVWRDSLPKVAEAAKEVLYDRCWWGREDLPDGEDDLRALAELFHSTVDDLAADSGCTRDEIMVMIYLQAIDLLQDQMDDTTEGYAARNEPRTSGPEPEESLRSVIDALKALPPEAPEWDGTESFVRDLQALAAEKAAERRARSALGEVVVRLLKGCEDDLHFFGMDAGERVPLKEAGELAGKVDSLGGNPAGVQESTARAHEEYRRDPPAA

Secondary structure (DSSP, 8-state):
--HHHHHHHHHHHHHHH--HHHHHHHHHHHHHHGGGS-HHHHHHHHHHHHHH---TT-SSGGGS-HHHHHHHHHHHHTT-HHHHHHHHHHHHHH-HHHHHHHHHHHHHHS-TTSS----SHHHHHHHHHHHHHHHHHHHHHHT--HHHHHHHHHHHHHHHHHHHHHHHHHHHGGGS--------HHHHHHHHHHHHHTS-TT-GGGGGHHHHHHHHHHHHHHHHHHHHHHHHHHHHHHHHHHHHHHHHHHTT----S---HHHHHHHHHHHHHTT--HHHHHHHHHHHHHHHHHSPPP-

Foldseek 3Di:
DDLVVVLVVLVVVLLVLDDLVNLLVLLLLLLVLLVQADPVLSVQLLVCLQPPFDDPPDNRLNPDDSVSSSVRLSVVVNVDVSNVVSSNRSSCSSQVVLLVLLLVCCVVPNCLVPPDHDPDPVVVVVVVVSLQVVLVVSCVVRVHDSSVSVSSNSVSVSVSSVVVVVVCVVVVVVVPDDDDDDDDPVVRVVVVVVVVVPDDPPDPVVVCVVVVVVVVVVVVVVVVVVVVVVVVVVVVVVVVVVVVCVVCVVVVHHPPDPDPPVCVVVVVVVVVVVPPPVVNVVVVVVVVVVVCVVCPDDD

Radius of gyration: 26.25 Å; chains: 1; bounding box: 72×55×67 Å

pLDDT: mean 79.26, std 16.69, range [34.91, 98.38]